Protein AF-A0A5N3CR23-F1 (afdb_monomer)

Nearest PDB structures (foldseek):
  6yp6-assembly1_A  TM=8.959E-01  e=3.686E-17  Escherichia phage vB_EcoP_24B
  7cec-assembly1_C  TM=5.406E-01  e=1.627E-02  Homo sapiens
  7zl1-assembly1_B  TM=5.799E-01  e=2.057E-01  Homo sapiens
  5xau-assembly2_D  TM=5.749E-01  e=1.755E-01  Homo sapiens
  2a6v-assembly2_B  TM=4.353E-01  e=1.308E+00  Saccharomyces cerevisiae

Solvent-accessible surface area (backbone atoms only — not comparable to full-atom values): 11142 Å² total; per-residue (Å²): 130,95,78,66,85,56,63,63,48,81,62,58,75,79,52,57,54,49,36,31,33,27,43,94,88,56,72,78,45,80,49,66,63,73,78,28,51,42,81,35,86,90,32,71,85,35,22,36,71,58,90,73,67,63,88,79,42,48,66,47,79,44,59,92,56,84,74,50,60,41,50,38,30,45,67,23,51,72,53,73,51,75,48,64,50,83,80,79,96,49,67,68,40,75,79,51,74,47,78,38,60,48,95,58,74,52,90,96,52,84,62,56,83,59,70,35,59,36,82,33,46,35,33,32,35,24,45,94,58,28,34,27,40,31,38,52,33,91,74,66,40,80,69,50,65,79,42,70,62,67,63,56,82,46,39,43,33,41,36,33,74,12,79,56,40,56,47,33,30,41,27,49,68,86,44,74,53,71,69,43,72,58,44,16,11,76,64,72,72,131

pLDDT: mean 93.87, std 6.25, range [52.28, 98.81]

Radius of gyration: 16.68 Å; Cα contacts (8 Å, |Δi|>4): 407; chains: 1; bounding box: 39×38×42 Å

Secondary structure (DSSP, 8-state):
------TTSS-GGGGTEEEEEEETTS--EEE-GGGGEEE-TTSGGGEEE-----TTEEEEEEE--TTHHHHHHHH-EEEEEEEE--S---TT-EEEEEEEE-SSPPTT---BSSSB-EEEEEEEEE-SSEEEEEE-SSS-EEEEEEEE--SSEEEEEEEE--TT--EEEEEETTEE---EE-B-BSPPP-

Sequence (190 aa):
TLMSLLASGEDLASQGWRYYHKPAGGDSVNKNIAEAVVSDAGATGGKALQLNKPENHIWFLEHDAAGQGAELLKKGGRVSVRFKLPGSLVPNQFALGIYWQLSSLPEGVTLSGEGNDMLMSFFLQTDTTNLNAMHHRKPNAKLDTFGVFDNGWHTLAFEFAGNNSIQVTPVLDEKRGAAFTLVKSPASGA

Mean predicted aligned error: 3.66 Å

Foldseek 3Di:
DLADADLPDPPRVVRQKWKWKDAPPDDTGTDDQVVQWDAQCQGDVRIDGNRDDDPRMDIDIDGPCAPVLQVCLAAKDKDKDKDFDDDDADAFDWDDWDWAFHPDHPPPDDAAADAGRTLGGWTWTGHPFWIFIWHQAVVIGTQGTPGGDDGHIKMWMWIHPHNNAQWIWIAIRNDTTDIDGDHHHNDDDD

Structure (mmCIF, N/CA/C/O backbone):
data_AF-A0A5N3CR23-F1
#
_entry.id   AF-A0A5N3CR23-F1
#
loop_
_atom_site.group_PDB
_atom_site.id
_atom_site.type_symbol
_atom_site.label_atom_id
_atom_site.label_alt_id
_atom_site.label_comp_id
_atom_site.label_asym_id
_atom_site.label_entity_id
_atom_site.label_seq_id
_atom_site.pdbx_PDB_ins_code
_atom_site.Cartn_x
_atom_site.Cartn_y
_atom_site.Cartn_z
_atom_site.occupancy
_atom_site.B_iso_or_equiv
_atom_site.auth_seq_id
_atom_site.auth_comp_id
_atom_site.auth_asym_id
_atom_site.auth_atom_id
_atom_site.pdbx_PDB_model_num
ATOM 1 N N . THR A 1 1 ? -16.224 -1.326 -6.978 1.00 67.19 1 THR A N 1
ATOM 2 C CA . THR A 1 1 ? -14.833 -0.898 -6.735 1.00 67.19 1 THR A CA 1
ATOM 3 C C . THR A 1 1 ? -14.850 0.544 -6.287 1.00 67.19 1 THR A C 1
ATOM 5 O O . THR A 1 1 ? -15.549 1.312 -6.928 1.00 67.19 1 THR A O 1
ATOM 8 N N . LEU A 1 2 ? -14.186 0.895 -5.177 1.00 79.69 2 LEU A N 1
ATOM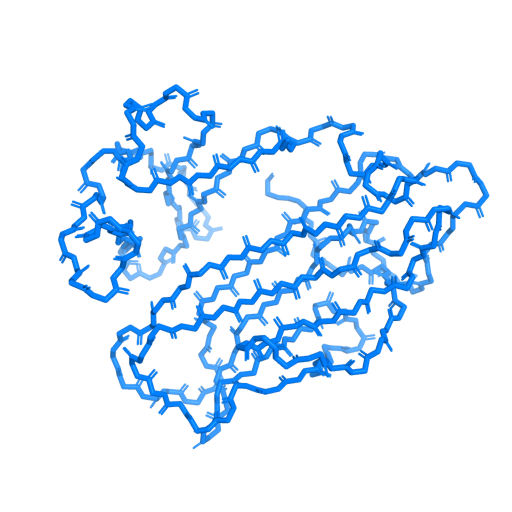 9 C CA . LEU A 1 2 ? -14.131 2.288 -4.692 1.00 79.69 2 LEU A CA 1
ATOM 10 C C . LEU A 1 2 ? -13.244 3.152 -5.596 1.00 79.69 2 LEU A C 1
ATOM 12 O O . LEU A 1 2 ? -13.644 4.224 -6.028 1.00 79.69 2 LEU A O 1
ATOM 16 N N . MET A 1 3 ? -12.070 2.622 -5.926 1.00 87.19 3 MET A N 1
ATOM 17 C CA . MET A 1 3 ? -11.120 3.190 -6.873 1.00 87.19 3 MET A CA 1
ATOM 18 C C . MET A 1 3 ? -10.211 2.082 -7.390 1.00 87.19 3 MET A C 1
ATOM 20 O O . MET A 1 3 ? -9.954 1.097 -6.693 1.00 87.19 3 MET A O 1
ATOM 24 N N . SER A 1 4 ? -9.747 2.232 -8.622 1.00 89.25 4 SER A N 1
ATOM 25 C CA . SER A 1 4 ? -8.793 1.320 -9.242 1.00 89.25 4 SER A CA 1
ATOM 26 C C . SER A 1 4 ? -7.930 2.076 -10.228 1.00 89.25 4 SER A C 1
ATOM 28 O O . SER A 1 4 ? -8.383 3.048 -10.825 1.00 89.25 4 SER A O 1
ATOM 30 N N . LEU A 1 5 ? -6.715 1.582 -10.417 1.00 88.44 5 LEU A N 1
ATOM 31 C CA . LEU A 1 5 ? -5.838 1.998 -11.491 1.00 88.44 5 LEU A CA 1
ATOM 32 C C . LEU A 1 5 ? -5.305 0.750 -12.177 1.00 88.44 5 LEU A C 1
ATOM 34 O O . LEU A 1 5 ? -4.694 -0.102 -11.528 1.00 88.44 5 LEU A O 1
ATOM 38 N N . LEU A 1 6 ? -5.535 0.640 -13.479 1.00 89.31 6 LEU A N 1
ATOM 39 C CA . LEU A 1 6 ? -5.053 -0.465 -14.291 1.00 89.31 6 LEU A CA 1
ATOM 40 C C . LEU A 1 6 ? -4.294 0.094 -15.490 1.00 89.31 6 LEU A C 1
ATOM 42 O O . LEU A 1 6 ? -4.879 0.763 -16.337 1.00 89.31 6 LEU A O 1
ATOM 46 N N . ALA A 1 7 ? -3.000 -0.226 -15.580 1.00 87.88 7 ALA A N 1
ATOM 47 C CA . ALA A 1 7 ? -2.111 0.243 -16.648 1.00 87.88 7 ALA A CA 1
ATOM 48 C C . ALA A 1 7 ? -2.564 -0.177 -18.059 1.00 87.88 7 ALA A C 1
ATOM 50 O O . ALA A 1 7 ? -2.225 0.479 -19.037 1.00 87.88 7 ALA A O 1
ATOM 51 N N . SER A 1 8 ? -3.303 -1.284 -18.161 1.00 85.81 8 SER A N 1
ATOM 52 C CA . SER A 1 8 ? -3.907 -1.793 -19.397 1.00 85.81 8 SER A CA 1
ATOM 53 C C . SER A 1 8 ? -5.342 -1.309 -19.626 1.00 85.81 8 SER A C 1
ATOM 55 O O . SER A 1 8 ? -5.953 -1.697 -20.617 1.00 85.81 8 SER A O 1
ATOM 57 N N . GLY A 1 9 ? -5.893 -0.497 -18.719 1.00 80.94 9 GLY A N 1
ATOM 58 C CA . GLY A 1 9 ? -7.226 0.075 -18.867 1.00 80.94 9 GLY A CA 1
ATOM 59 C C . GLY A 1 9 ? -7.279 1.120 -19.979 1.00 80.94 9 GLY A C 1
ATOM 60 O O . GLY A 1 9 ? -6.294 1.807 -20.255 1.00 80.94 9 GLY A O 1
ATOM 61 N N . GLU A 1 10 ? -8.448 1.249 -20.598 1.00 71.31 10 GLU A N 1
ATOM 62 C CA . GLU A 1 10 ? -8.724 2.327 -21.545 1.00 71.31 10 GLU A CA 1
ATOM 63 C C . GLU A 1 10 ? -8.719 3.673 -20.804 1.00 71.31 10 GLU A C 1
ATOM 65 O O . GLU A 1 10 ? -9.175 3.761 -19.664 1.00 71.31 10 GLU A O 1
ATOM 70 N N . ASP A 1 11 ? -8.134 4.696 -21.432 1.00 81.56 11 ASP A N 1
ATOM 71 C CA . ASP A 1 11 ? -8.032 6.073 -20.930 1.00 81.56 11 ASP A CA 1
ATOM 72 C C . ASP A 1 11 ? -7.645 6.205 -19.438 1.00 81.56 11 ASP A C 1
ATOM 74 O O . ASP A 1 11 ? -8.475 6.456 -18.562 1.00 81.56 11 ASP A O 1
ATOM 78 N N . LEU A 1 12 ? -6.347 6.086 -19.138 1.00 82.50 12 LEU A N 1
ATOM 79 C CA . LEU A 1 12 ? -5.807 6.247 -17.780 1.00 82.50 12 LEU A CA 1
ATOM 80 C C . LEU A 1 12 ? -6.167 7.582 -17.116 1.00 82.50 12 LEU A C 1
ATOM 82 O O . LEU A 1 1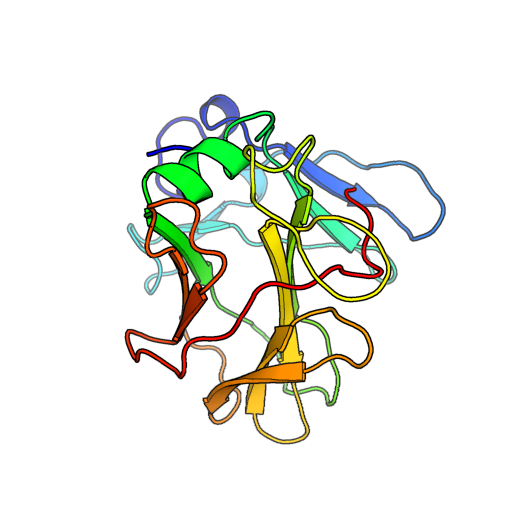2 ? -6.260 7.630 -15.889 1.00 82.50 12 LEU A O 1
ATOM 86 N N . ALA A 1 13 ? -6.375 8.651 -17.891 1.00 80.00 13 ALA A N 1
ATOM 87 C CA . ALA A 1 13 ? -6.746 9.952 -17.341 1.00 80.00 13 ALA A CA 1
ATOM 88 C C . ALA A 1 13 ? -8.161 9.924 -16.737 1.00 80.00 13 ALA A C 1
ATOM 90 O O . ALA A 1 13 ? -8.414 10.584 -15.729 1.00 80.00 13 ALA A O 1
ATOM 91 N N . SER A 1 14 ? -9.058 9.104 -17.293 1.00 84.06 14 SER A N 1
ATOM 92 C CA . SER A 1 14 ? -10.418 8.911 -16.774 1.00 84.06 14 SER A CA 1
ATOM 93 C C . SER A 1 14 ? -10.479 8.126 -15.457 1.00 84.06 14 SER A C 1
ATOM 95 O O . SER A 1 14 ? -11.492 8.171 -14.763 1.00 84.06 14 SER A O 1
ATOM 97 N N . GLN A 1 15 ? -9.393 7.443 -15.066 1.00 87.44 15 GLN A N 1
ATOM 98 C CA . GLN A 1 15 ? -9.354 6.616 -13.852 1.00 87.44 15 GLN A CA 1
ATOM 99 C C . GLN A 1 15 ? -9.196 7.440 -12.559 1.00 87.44 15 GLN A C 1
ATOM 101 O O . GLN A 1 15 ? -9.168 6.863 -11.476 1.00 87.44 15 GLN A O 1
ATOM 106 N N . GLY A 1 16 ? -9.094 8.772 -12.657 1.00 90.00 16 GLY A N 1
ATOM 107 C CA . GLY A 1 16 ? -9.143 9.689 -11.510 1.00 90.00 16 GLY A CA 1
ATOM 108 C C . GLY A 1 16 ? -7.838 9.828 -10.720 1.00 90.00 16 GLY A C 1
ATOM 109 O O . GLY A 1 16 ? -7.830 10.456 -9.662 1.00 90.00 16 GLY A O 1
ATOM 110 N N . TRP A 1 17 ? -6.731 9.263 -11.216 1.00 93.62 17 TRP A N 1
ATOM 111 C CA . TRP A 1 17 ? -5.433 9.311 -10.540 1.00 93.62 17 TRP A CA 1
ATOM 112 C C . TRP A 1 17 ? -4.548 10.445 -11.055 1.00 93.62 17 TRP A C 1
ATOM 114 O O . TRP A 1 17 ? -4.333 10.598 -12.258 1.00 93.62 17 TRP A O 1
ATOM 124 N N . ARG A 1 18 ? -3.950 11.198 -10.131 1.00 93.75 18 ARG A N 1
ATOM 125 C CA . ARG A 1 18 ? -2.917 12.195 -10.410 1.00 93.75 18 ARG A CA 1
ATOM 126 C C . ARG A 1 18 ? -1.541 11.605 -10.127 1.00 93.75 18 ARG A C 1
ATOM 128 O O . ARG A 1 18 ? -1.251 11.226 -8.995 1.00 93.75 18 ARG A O 1
ATOM 135 N N . TYR A 1 19 ? -0.678 11.588 -11.139 1.00 94.62 19 TYR A N 1
ATOM 136 C CA . TYR A 1 19 ? 0.728 11.208 -11.005 1.00 94.62 19 TYR A CA 1
ATOM 137 C C . TYR A 1 19 ? 1.616 12.457 -11.020 1.00 94.62 19 TYR A C 1
ATOM 139 O O . TYR A 1 19 ? 1.511 13.291 -11.919 1.00 94.62 19 TYR A O 1
ATOM 147 N N . TYR A 1 20 ? 2.489 12.612 -10.027 1.00 95.44 20 TYR A N 1
ATOM 148 C CA . TYR A 1 20 ? 3.428 13.733 -9.949 1.00 95.44 20 TYR A CA 1
ATOM 149 C C . TYR A 1 20 ? 4.644 13.389 -9.080 1.00 95.44 20 TYR A C 1
ATOM 151 O O . TYR A 1 20 ? 4.711 12.325 -8.468 1.00 95.44 20 TYR A O 1
ATOM 159 N N . HIS A 1 21 ? 5.634 14.277 -9.019 1.00 96.06 21 HIS A N 1
ATOM 160 C CA . HIS A 1 21 ? 6.724 14.177 -8.046 1.00 96.06 21 HIS A CA 1
ATOM 161 C C . HIS A 1 21 ? 7.108 15.549 -7.494 1.00 96.06 21 HIS A C 1
ATOM 163 O O . HIS A 1 21 ? 6.974 16.550 -8.197 1.00 96.06 21 HIS A O 1
ATOM 169 N N . LYS A 1 22 ? 7.677 15.607 -6.290 1.00 95.12 22 LYS A N 1
ATOM 170 C CA . LYS A 1 22 ? 8.217 16.850 -5.711 1.00 95.12 22 LYS A CA 1
ATOM 171 C C . LYS A 1 22 ? 9.498 16.610 -4.903 1.00 95.12 22 LYS A C 1
ATOM 173 O O . LYS A 1 22 ? 9.662 15.509 -4.368 1.00 95.12 22 LYS A O 1
ATOM 178 N N . PRO A 1 23 ? 10.410 17.594 -4.814 1.00 94.62 23 PRO A N 1
ATOM 179 C CA . PRO A 1 23 ? 11.482 17.589 -3.820 1.00 94.62 23 PRO A CA 1
ATOM 180 C C . PRO A 1 23 ? 10.913 17.854 -2.415 1.00 94.62 23 PRO A C 1
ATOM 182 O O . PRO A 1 23 ? 9.763 18.262 -2.268 1.00 94.62 23 PRO A O 1
ATOM 185 N N . ALA A 1 24 ? 11.720 17.657 -1.368 1.00 87.44 24 ALA A N 1
ATOM 186 C CA . ALA A 1 24 ? 11.275 17.808 0.025 1.00 87.44 24 ALA A CA 1
ATOM 187 C C . ALA A 1 24 ? 10.735 19.213 0.384 1.00 87.44 24 ALA A C 1
ATOM 189 O O . ALA A 1 24 ? 9.937 19.333 1.308 1.00 87.44 24 ALA A O 1
ATOM 190 N N . GLY A 1 25 ? 11.148 20.261 -0.337 1.00 85.69 25 GLY A N 1
ATOM 191 C CA . GLY A 1 25 ? 10.768 21.653 -0.066 1.00 85.69 25 GLY A CA 1
ATOM 192 C C . GLY A 1 25 ? 10.486 22.473 -1.324 1.00 85.69 25 GLY A C 1
ATOM 193 O O . GLY A 1 25 ? 10.888 23.629 -1.387 1.00 85.69 25 GLY A O 1
ATOM 194 N N . GLY A 1 26 ? 9.861 21.879 -2.343 1.00 90.69 26 GLY A N 1
ATOM 195 C CA . GLY A 1 26 ? 9.534 22.582 -3.587 1.00 90.69 26 GLY A CA 1
ATOM 196 C C . GLY A 1 26 ? 8.243 22.094 -4.235 1.00 90.69 26 GLY A C 1
ATOM 197 O O . GLY A 1 26 ? 7.572 21.197 -3.719 1.00 90.69 26 GLY A O 1
ATOM 198 N N . ASP A 1 27 ? 7.912 22.703 -5.370 1.00 95.00 27 ASP A N 1
ATOM 199 C CA . ASP A 1 27 ? 6.625 22.512 -6.033 1.00 95.00 27 ASP A CA 1
ATOM 200 C C . ASP A 1 27 ? 6.463 21.132 -6.685 1.00 95.00 27 ASP A C 1
ATOM 202 O O . ASP A 1 27 ? 7.417 20.474 -7.119 1.00 95.00 27 ASP A O 1
ATOM 206 N N . SER A 1 28 ? 5.203 20.705 -6.777 1.00 95.12 28 SER A N 1
ATOM 207 C CA . SER A 1 28 ? 4.801 19.497 -7.493 1.00 95.12 28 SER A CA 1
ATOM 208 C C . SER A 1 28 ? 5.014 19.636 -8.998 1.00 95.12 28 SER A C 1
ATOM 210 O O . SER A 1 28 ? 4.524 20.567 -9.630 1.00 95.12 28 SER A O 1
ATOM 212 N N . VAL A 1 29 ? 5.670 18.641 -9.594 1.00 96.00 29 VAL A N 1
ATOM 213 C CA . VAL A 1 29 ? 5.798 18.487 -11.046 1.00 96.00 29 VAL A CA 1
ATOM 214 C C . VAL A 1 29 ? 4.853 17.385 -11.504 1.00 96.00 29 VAL A C 1
ATOM 216 O O . VAL A 1 29 ? 5.124 16.199 -11.290 1.00 96.00 29 VAL A O 1
ATOM 219 N N . ASN A 1 30 ? 3.744 17.779 -12.129 1.00 95.12 30 ASN A N 1
ATOM 220 C CA . ASN A 1 30 ? 2.764 16.846 -12.682 1.00 95.12 30 ASN A CA 1
ATOM 221 C C . ASN A 1 30 ? 3.371 16.011 -13.813 1.00 95.12 30 ASN A C 1
ATOM 223 O O . ASN A 1 30 ? 4.196 16.487 -14.596 1.00 95.12 30 ASN A O 1
ATOM 227 N N . LYS A 1 31 ? 2.943 14.754 -13.893 1.00 93.31 31 LYS A N 1
ATOM 228 C CA . LYS A 1 31 ? 3.330 13.806 -14.932 1.00 93.31 31 LYS A CA 1
ATOM 229 C C . LYS A 1 31 ? 2.093 13.320 -15.666 1.00 93.31 31 LYS A C 1
ATOM 231 O O . LYS A 1 31 ? 1.040 13.108 -15.068 1.00 93.31 31 LYS A O 1
ATOM 236 N N . ASN A 1 32 ? 2.245 13.101 -16.964 1.00 90.50 32 ASN A N 1
ATOM 237 C CA . ASN A 1 32 ? 1.245 12.394 -17.736 1.00 90.50 32 ASN A CA 1
ATOM 238 C C . ASN A 1 32 ? 1.323 10.903 -17.385 1.00 90.50 32 ASN A C 1
ATOM 240 O O . ASN A 1 32 ? 2.335 10.248 -17.625 1.00 90.50 32 ASN A O 1
ATOM 244 N N . ILE A 1 33 ? 0.259 10.362 -16.797 1.00 90.38 33 ILE A N 1
ATOM 245 C CA . ILE A 1 33 ? 0.220 8.960 -16.376 1.00 90.38 33 ILE A CA 1
ATOM 246 C C . ILE A 1 33 ? 0.312 7.990 -17.563 1.00 90.38 33 ILE A C 1
ATOM 248 O O . ILE A 1 33 ? 0.879 6.909 -17.420 1.00 90.38 33 ILE A O 1
ATOM 252 N N . ALA A 1 34 ? -0.167 8.388 -18.746 1.00 89.19 34 ALA A N 1
ATOM 253 C CA . ALA A 1 34 ? -0.083 7.565 -19.950 1.00 89.19 34 ALA A CA 1
ATOM 254 C C . ALA A 1 34 ? 1.369 7.370 -20.419 1.00 89.19 34 ALA A C 1
ATOM 256 O O . ALA A 1 34 ? 1.716 6.309 -20.931 1.00 89.19 34 ALA A O 1
ATOM 257 N N . GLU A 1 35 ? 2.241 8.354 -20.185 1.00 90.44 35 GLU A N 1
ATOM 258 C CA . GLU A 1 35 ? 3.672 8.269 -20.511 1.00 90.44 35 GLU A CA 1
ATOM 259 C C . GLU A 1 35 ? 4.449 7.368 -19.543 1.00 90.44 35 GLU A C 1
ATOM 261 O O . GLU A 1 35 ? 5.561 6.947 -19.851 1.00 90.44 35 GLU A O 1
ATOM 266 N N . ALA A 1 36 ? 3.873 7.038 -18.382 1.00 92.75 36 ALA A N 1
ATOM 267 C CA . ALA A 1 36 ? 4.467 6.098 -17.435 1.00 92.75 36 ALA A CA 1
ATOM 268 C C . ALA A 1 36 ? 4.174 4.629 -17.788 1.00 92.75 36 ALA A C 1
ATOM 270 O O . ALA A 1 36 ? 4.682 3.728 -17.119 1.00 92.75 36 ALA A O 1
ATOM 271 N N . VAL A 1 37 ? 3.346 4.359 -18.803 1.00 95.12 37 VAL A N 1
ATOM 272 C CA . VAL A 1 37 ? 2.982 2.992 -19.187 1.00 95.12 37 VAL A CA 1
ATOM 273 C C . VAL A 1 37 ? 4.127 2.319 -19.933 1.00 95.12 37 VAL A C 1
ATOM 275 O O . VAL A 1 37 ? 4.584 2.791 -20.971 1.00 95.12 37 VAL A O 1
ATOM 278 N N . VAL A 1 38 ? 4.528 1.148 -19.451 1.00 96.19 38 VAL A N 1
ATOM 279 C CA . VAL A 1 38 ? 5.535 0.288 -20.078 1.00 96.19 38 VAL A CA 1
ATOM 2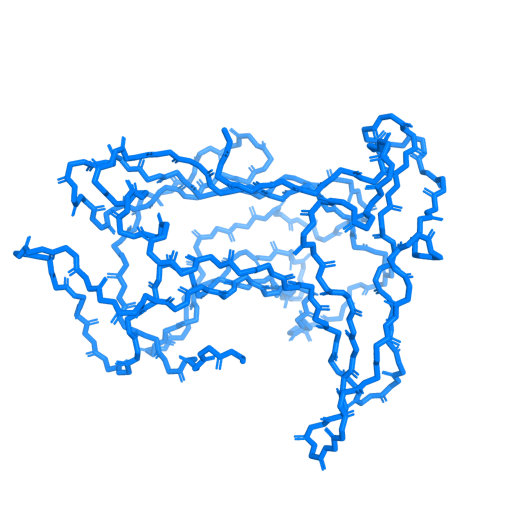80 C C . VAL A 1 38 ? 4.971 -1.100 -20.353 1.00 96.19 38 VAL A C 1
ATOM 282 O O . VAL A 1 38 ? 3.995 -1.532 -19.736 1.00 96.19 38 VAL A O 1
ATOM 285 N N . SER A 1 39 ? 5.590 -1.818 -21.289 1.00 96.94 39 SER A N 1
ATOM 286 C CA . SER A 1 39 ? 5.317 -3.241 -21.494 1.00 96.94 39 SER A CA 1
ATOM 287 C C . SER A 1 39 ? 6.112 -4.079 -20.491 1.00 96.94 39 SER A C 1
ATOM 289 O O . SER A 1 39 ? 7.324 -3.922 -20.382 1.00 96.94 39 SER A O 1
ATOM 291 N N . ASP A 1 40 ? 5.449 -5.005 -19.805 1.00 97.12 40 ASP A N 1
ATOM 292 C CA . ASP A 1 40 ? 6.082 -6.027 -18.964 1.00 97.12 40 ASP A CA 1
ATOM 293 C C . ASP A 1 40 ? 5.244 -7.303 -19.080 1.00 97.12 40 ASP A C 1
ATOM 295 O O . ASP A 1 40 ? 4.069 -7.315 -18.719 1.00 97.12 40 ASP A O 1
ATOM 299 N N . ALA A 1 41 ? 5.826 -8.374 -19.622 1.00 95.38 41 ALA A N 1
ATOM 300 C CA . ALA A 1 41 ? 5.100 -9.613 -19.907 1.00 95.38 41 ALA A CA 1
ATOM 301 C C . ALA A 1 41 ? 4.562 -10.312 -18.643 1.00 95.38 41 ALA A C 1
ATOM 303 O O . ALA A 1 41 ? 3.607 -11.078 -18.731 1.00 95.38 41 ALA A O 1
ATOM 304 N N . GLY A 1 42 ? 5.149 -10.041 -17.472 1.00 93.88 42 GLY A N 1
ATOM 305 C CA . GLY A 1 42 ? 4.658 -10.539 -16.187 1.00 93.88 42 GLY A CA 1
ATOM 306 C C . GLY A 1 42 ? 3.533 -9.685 -15.595 1.00 93.88 42 GLY A C 1
ATOM 307 O O . GLY A 1 42 ? 2.941 -10.063 -14.580 1.00 93.88 42 GLY A O 1
ATOM 308 N N . ALA A 1 43 ? 3.225 -8.530 -16.187 1.00 95.12 43 ALA A N 1
ATOM 309 C CA . ALA A 1 43 ? 2.145 -7.659 -15.750 1.00 95.12 43 ALA A CA 1
ATOM 310 C C . ALA A 1 43 ? 0.772 -8.122 -16.266 1.00 95.12 43 ALA A C 1
ATOM 312 O O . ALA A 1 43 ? 0.653 -8.740 -17.325 1.00 95.12 43 ALA A O 1
ATOM 313 N N . THR A 1 44 ? -0.295 -7.784 -15.541 1.00 89.06 44 THR A N 1
ATOM 314 C CA . THR A 1 44 ? -1.671 -8.043 -15.987 1.00 89.06 44 THR A CA 1
ATOM 315 C C . THR A 1 44 ? -1.946 -7.297 -17.293 1.00 89.06 44 THR A C 1
ATOM 317 O O . THR A 1 44 ? -1.820 -6.076 -17.362 1.00 89.06 44 THR A O 1
ATOM 320 N N . GLY A 1 45 ? -2.312 -8.025 -18.350 1.00 91.88 45 GLY A N 1
ATOM 321 C CA . GLY A 1 45 ? -2.488 -7.442 -19.686 1.00 91.88 45 GLY A CA 1
ATOM 322 C C . GLY A 1 45 ? -1.180 -6.972 -20.338 1.00 91.88 45 GLY A C 1
ATOM 323 O O . GLY A 1 45 ? -1.220 -6.186 -21.278 1.00 91.88 45 GLY A O 1
ATOM 324 N N . GLY A 1 46 ? -0.020 -7.413 -19.835 1.00 95.69 46 GLY A N 1
ATOM 325 C CA . GLY A 1 46 ? 1.290 -7.093 -20.402 1.00 95.69 46 GLY A CA 1
ATOM 326 C C . GLY A 1 46 ? 1.744 -5.642 -20.203 1.00 95.69 46 GLY A C 1
ATOM 327 O O . GLY A 1 46 ? 2.683 -5.211 -20.877 1.00 95.69 46 GLY A O 1
ATOM 328 N N . LYS A 1 47 ? 1.076 -4.869 -19.331 1.00 95.94 47 LYS A N 1
ATOM 329 C CA . LYS A 1 47 ? 1.337 -3.438 -19.101 1.00 95.94 47 LYS A CA 1
ATOM 330 C C . LYS A 1 47 ? 1.503 -3.104 -17.623 1.00 95.94 47 LYS A C 1
ATOM 332 O O . LYS A 1 47 ? 0.785 -3.634 -16.779 1.00 95.94 47 LYS A O 1
ATOM 337 N N . ALA A 1 48 ? 2.406 -2.175 -17.325 1.00 96.50 48 ALA A N 1
ATOM 338 C CA . ALA A 1 48 ? 2.667 -1.662 -15.983 1.00 96.50 48 ALA A CA 1
ATOM 339 C C . ALA A 1 48 ? 2.869 -0.142 -16.000 1.00 96.50 48 ALA A C 1
ATOM 341 O O . ALA A 1 48 ? 3.238 0.416 -17.029 1.00 96.50 48 ALA A O 1
ATOM 342 N N . LEU A 1 49 ? 2.665 0.518 -14.857 1.00 95.62 49 LEU A N 1
ATOM 343 C CA . LEU A 1 49 ? 3.083 1.906 -14.654 1.00 95.62 49 LEU A CA 1
ATOM 344 C C . LEU A 1 49 ? 4.475 1.920 -14.022 1.00 95.62 49 LEU A C 1
ATOM 346 O O . LEU A 1 49 ? 4.660 1.413 -12.914 1.00 95.62 49 LEU A O 1
ATOM 350 N N . GLN A 1 50 ? 5.447 2.504 -14.715 1.00 95.50 50 GLN A N 1
ATOM 351 C CA . GLN A 1 50 ? 6.791 2.705 -14.198 1.00 95.50 50 GLN A CA 1
ATOM 352 C C . GLN A 1 50 ? 6.902 4.095 -13.564 1.00 95.50 50 GLN A C 1
ATOM 354 O O . GLN A 1 50 ? 7.034 5.110 -14.247 1.00 95.50 50 GLN A O 1
ATOM 359 N N . LEU A 1 51 ? 6.852 4.135 -12.233 1.00 94.19 51 LEU A N 1
ATOM 360 C CA . LEU A 1 51 ? 6.907 5.379 -11.470 1.00 94.19 51 LEU A CA 1
ATOM 361 C C . LEU A 1 51 ? 8.364 5.776 -11.218 1.00 94.19 51 LEU A C 1
ATOM 363 O O . LEU A 1 51 ? 9.051 5.192 -10.383 1.00 94.19 51 LEU A O 1
ATOM 367 N N . ASN A 1 52 ? 8.826 6.791 -11.945 1.00 90.06 52 ASN A N 1
ATOM 368 C CA . ASN A 1 52 ? 10.187 7.311 -11.850 1.00 90.06 52 ASN A CA 1
ATOM 369 C C . ASN A 1 52 ? 10.208 8.710 -11.226 1.00 90.06 52 ASN A C 1
ATOM 371 O O . ASN A 1 52 ? 9.212 9.440 -11.216 1.00 90.06 52 ASN A O 1
ATOM 375 N N . LYS A 1 53 ? 11.369 9.102 -10.706 1.00 92.62 53 LYS A N 1
ATOM 376 C CA . LYS A 1 53 ? 11.602 10.427 -10.126 1.00 92.62 53 LYS A CA 1
ATOM 377 C C . LYS A 1 53 ? 13.083 10.805 -10.222 1.00 92.62 53 LYS A C 1
ATOM 379 O O . LYS A 1 53 ? 13.918 9.900 -10.209 1.00 92.62 53 LYS A O 1
ATOM 384 N N . PRO A 1 54 ? 13.417 12.105 -10.253 1.00 94.06 54 PRO A N 1
ATOM 385 C CA . PRO A 1 54 ? 14.783 12.559 -10.025 1.00 94.06 54 PRO A CA 1
ATOM 386 C C . PRO A 1 54 ? 15.329 12.110 -8.661 1.00 94.06 54 PRO A C 1
ATOM 388 O O . PRO A 1 54 ? 14.576 11.785 -7.730 1.00 94.06 54 PRO A O 1
ATOM 391 N N . GLU A 1 55 ? 16.653 12.131 -8.529 1.00 88.00 55 GLU A N 1
ATOM 392 C CA . GLU A 1 55 ? 17.310 12.004 -7.230 1.00 88.00 55 GLU A CA 1
ATOM 393 C C . GLU A 1 55 ? 16.789 13.096 -6.273 1.00 88.00 55 GLU A C 1
ATOM 395 O O . GLU A 1 55 ? 16.454 14.200 -6.699 1.00 88.00 55 GLU A O 1
ATOM 400 N N . ASN A 1 56 ? 16.641 12.776 -4.984 1.00 90.19 56 ASN A N 1
ATOM 401 C CA . ASN A 1 56 ? 16.094 13.667 -3.941 1.00 90.19 56 ASN A CA 1
ATOM 402 C C . ASN A 1 56 ? 14.614 14.085 -4.077 1.00 90.19 56 ASN A C 1
ATOM 404 O O . ASN A 1 56 ? 14.112 14.844 -3.248 1.00 90.19 56 ASN A O 1
ATOM 408 N N . HIS A 1 57 ? 13.885 13.576 -5.071 1.00 94.56 57 HIS A N 1
ATOM 409 C CA . HIS A 1 57 ? 12.431 13.740 -5.150 1.00 94.56 57 HIS A CA 1
ATOM 410 C C . HIS A 1 57 ? 11.693 12.579 -4.470 1.00 94.56 57 HIS A C 1
ATOM 412 O O . HIS A 1 57 ? 12.284 11.534 -4.180 1.00 94.56 57 HIS A O 1
ATOM 418 N N . ILE A 1 58 ? 10.382 12.737 -4.291 1.00 93.31 58 ILE A N 1
ATOM 419 C CA . ILE A 1 58 ? 9.407 11.683 -3.982 1.00 93.31 58 ILE A CA 1
ATOM 420 C C . ILE A 1 58 ? 8.335 11.722 -5.077 1.00 93.31 58 ILE A C 1
ATOM 422 O O . ILE A 1 58 ? 7.891 12.805 -5.462 1.00 93.31 58 ILE A O 1
ATOM 426 N N . TRP A 1 59 ? 7.957 10.563 -5.617 1.00 95.06 59 TRP A N 1
ATOM 427 C CA . TRP A 1 59 ? 6.823 10.451 -6.536 1.00 95.06 59 TRP A CA 1
ATOM 428 C C . TRP A 1 59 ? 5.535 10.188 -5.752 1.00 95.06 59 TRP A C 1
ATOM 430 O O . TRP A 1 59 ? 5.569 9.599 -4.675 1.00 95.06 59 TRP A O 1
ATOM 440 N N . PHE A 1 60 ? 4.407 10.608 -6.311 1.00 94.56 60 PHE A N 1
ATOM 441 C CA . PHE A 1 60 ? 3.080 10.484 -5.726 1.00 94.56 60 PHE A CA 1
ATOM 442 C C . PHE A 1 60 ? 2.094 10.030 -6.790 1.00 94.56 60 PHE A C 1
ATOM 444 O O . PHE A 1 60 ? 2.137 10.492 -7.931 1.00 94.56 60 PHE A O 1
ATOM 451 N N . LEU A 1 61 ? 1.200 9.136 -6.391 1.00 94.62 61 LEU A N 1
ATOM 452 C CA . LEU A 1 61 ? 0.075 8.683 -7.186 1.00 94.62 61 LEU A CA 1
ATOM 453 C C . LEU A 1 61 ? -1.161 8.787 -6.299 1.00 94.62 61 LEU A C 1
ATOM 455 O O . LEU A 1 61 ? -1.293 8.045 -5.329 1.00 94.62 61 LEU A O 1
ATOM 459 N N . GLU A 1 62 ? -2.011 9.762 -6.591 1.00 93.12 62 GLU A N 1
ATOM 460 C CA . GLU A 1 62 ? -3.097 10.179 -5.706 1.00 93.12 62 GLU A CA 1
ATOM 461 C C . GLU A 1 62 ? -4.449 10.054 -6.381 1.00 93.12 62 GLU A C 1
ATOM 463 O O . GLU A 1 62 ? -4.576 10.312 -7.573 1.00 93.12 62 GLU A O 1
ATOM 468 N N . HIS A 1 63 ? -5.460 9.722 -5.592 1.00 92.38 63 HIS A N 1
ATOM 469 C CA . HIS A 1 63 ? -6.856 9.731 -5.993 1.00 92.38 63 HIS A CA 1
ATOM 470 C C . HIS A 1 63 ? -7.660 10.375 -4.868 1.00 92.38 63 HIS A C 1
ATOM 472 O O . HIS A 1 63 ? -7.379 10.129 -3.692 1.00 92.38 63 HIS A O 1
ATOM 478 N N . ASP A 1 64 ? -8.669 11.174 -5.211 1.00 88.81 64 ASP A N 1
ATOM 479 C CA . ASP A 1 64 ? -9.580 11.703 -4.201 1.00 88.81 64 ASP A CA 1
ATOM 480 C C . ASP A 1 64 ? -10.413 10.558 -3.611 1.00 88.81 64 ASP A C 1
ATOM 482 O O . ASP A 1 64 ? -11.160 9.867 -4.307 1.00 88.81 64 ASP A O 1
ATOM 486 N N . ALA A 1 65 ? -10.218 10.320 -2.322 1.00 85.75 65 ALA A N 1
ATOM 487 C CA . ALA A 1 65 ? -10.818 9.228 -1.574 1.00 85.75 65 ALA A CA 1
ATOM 488 C C . ALA A 1 65 ? -11.690 9.738 -0.417 1.00 85.75 65 ALA A C 1
ATOM 490 O O . ALA A 1 65 ? -12.000 8.977 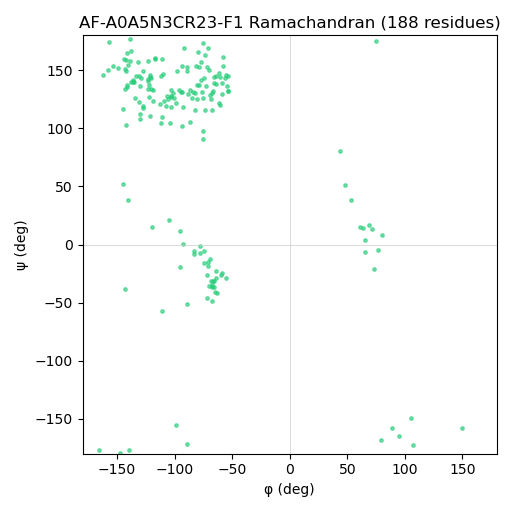0.511 1.00 85.75 65 ALA A O 1
ATOM 491 N N . ALA A 1 66 ? -12.045 11.029 -0.423 1.00 82.44 66 ALA A N 1
ATOM 492 C CA . ALA A 1 66 ? -12.794 11.655 0.657 1.00 82.44 66 ALA A CA 1
ATOM 493 C C . ALA A 1 66 ? -14.091 10.882 0.964 1.00 82.44 66 ALA A C 1
ATOM 495 O O . ALA A 1 66 ? -14.839 10.478 0.075 1.00 82.44 66 ALA A O 1
ATOM 496 N N . GLY A 1 67 ? -14.336 10.615 2.250 1.00 81.56 67 GLY A N 1
ATOM 497 C CA . GLY A 1 67 ? -15.515 9.886 2.736 1.00 81.56 67 GLY A CA 1
ATOM 498 C C . GLY A 1 67 ? -15.538 8.372 2.466 1.00 81.56 67 GLY A C 1
ATOM 499 O O . GLY A 1 67 ? -16.205 7.640 3.197 1.00 81.56 67 GLY A O 1
ATOM 500 N N . GLN A 1 68 ? -14.777 7.858 1.495 1.00 88.62 68 GLN A N 1
ATOM 501 C CA . GLN A 1 68 ? -14.811 6.433 1.131 1.00 88.62 68 GLN A CA 1
ATOM 502 C C . GLN A 1 68 ? -14.165 5.526 2.192 1.00 88.62 68 GLN A C 1
ATOM 504 O O . GLN A 1 68 ? -14.545 4.363 2.338 1.00 88.62 68 GLN A O 1
ATOM 509 N N . GLY A 1 69 ? -13.223 6.055 2.977 1.00 90.75 69 GLY A N 1
ATOM 510 C CA . GLY A 1 69 ? -12.509 5.281 3.994 1.00 90.75 69 GLY A CA 1
ATOM 511 C C . GLY A 1 69 ? -13.400 4.830 5.156 1.00 90.75 69 GLY A C 1
ATOM 512 O O . GLY A 1 69 ? -13.283 3.702 5.634 1.00 90.75 69 GLY A O 1
ATOM 513 N N . ALA A 1 70 ? -14.356 5.671 5.564 1.00 91.31 70 ALA A N 1
ATOM 514 C CA . ALA A 1 70 ? -15.343 5.308 6.581 1.00 91.31 70 ALA A CA 1
ATOM 515 C C . ALA A 1 70 ? -16.275 4.187 6.090 1.00 91.31 70 ALA A C 1
ATOM 517 O O . ALA A 1 70 ? -16.636 3.297 6.858 1.00 91.31 70 ALA A O 1
ATOM 518 N N . GLU A 1 71 ? -16.634 4.192 4.803 1.00 92.62 71 GLU A N 1
ATOM 519 C CA . GLU A 1 71 ? -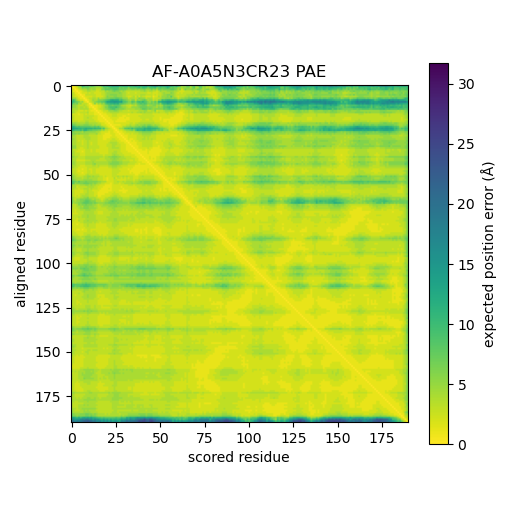17.440 3.125 4.205 1.00 92.62 71 GLU A CA 1
ATOM 520 C C . GLU A 1 71 ? -16.683 1.795 4.138 1.00 92.62 71 GLU A C 1
ATOM 522 O O . GLU A 1 71 ? -17.293 0.750 4.365 1.00 92.62 71 GLU A O 1
ATOM 527 N N . LEU A 1 72 ? -15.364 1.819 3.910 1.00 95.00 72 LEU A N 1
ATOM 528 C CA . LEU A 1 72 ? -14.535 0.613 3.969 1.00 95.00 72 LEU A CA 1
ATOM 529 C C . LEU A 1 72 ? -14.523 -0.003 5.377 1.00 95.00 72 LEU A C 1
ATOM 531 O O . LEU A 1 72 ? -14.657 -1.217 5.505 1.00 95.00 72 LEU A O 1
ATOM 535 N N . LEU A 1 73 ? -14.433 0.811 6.434 1.00 95.62 73 LEU A N 1
ATOM 536 C CA . LEU A 1 73 ? -14.533 0.319 7.817 1.00 95.62 73 LEU A CA 1
ATOM 537 C C . LEU A 1 73 ? -15.918 -0.265 8.125 1.00 95.62 73 LEU A C 1
ATOM 539 O O . LEU A 1 73 ? -16.019 -1.306 8.771 1.00 95.62 73 LEU A O 1
ATOM 543 N N . LYS A 1 74 ? -16.993 0.369 7.643 1.00 94.94 74 LYS A N 1
ATOM 544 C CA . LYS A 1 74 ? -18.368 -0.109 7.862 1.00 94.94 74 LYS A CA 1
ATOM 545 C C . LYS A 1 74 ? -18.655 -1.421 7.139 1.00 94.94 74 LYS A C 1
ATOM 547 O O . LYS A 1 74 ? -19.215 -2.334 7.734 1.00 94.94 74 LYS A O 1
ATOM 552 N N . LYS A 1 75 ? -18.307 -1.512 5.855 1.00 95.81 75 LYS A N 1
ATOM 553 C CA . LYS A 1 75 ? -18.710 -2.627 4.977 1.00 95.81 75 LYS A CA 1
ATOM 554 C C . LYS A 1 75 ? -17.663 -3.728 4.871 1.00 95.81 75 LYS A C 1
ATOM 556 O O . LYS A 1 75 ? -17.996 -4.843 4.487 1.00 95.81 75 LYS A O 1
ATOM 561 N N . GLY A 1 76 ? -16.418 -3.423 5.218 1.00 96.94 76 GLY A N 1
ATOM 562 C CA . GLY A 1 76 ? -15.286 -4.290 4.940 1.00 96.94 76 GLY A CA 1
ATOM 563 C C . GLY A 1 76 ? -14.903 -4.241 3.466 1.00 96.94 76 GLY A C 1
ATOM 564 O O . GL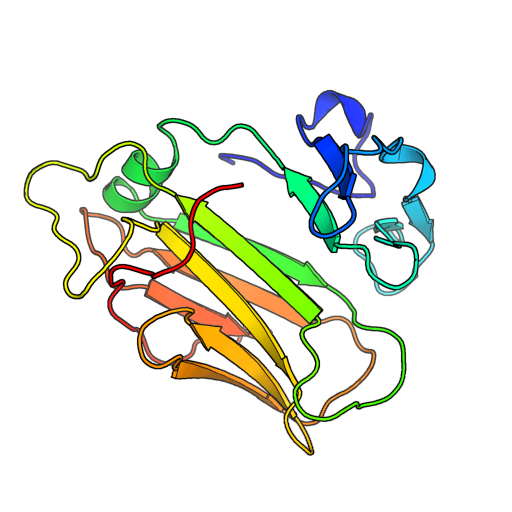Y A 1 76 ? -15.545 -3.583 2.643 1.00 96.94 76 GLY A O 1
ATOM 565 N N . GLY A 1 77 ? -13.816 -4.921 3.128 1.00 96.81 77 GLY A N 1
ATOM 566 C CA . GLY A 1 77 ? -13.295 -4.941 1.769 1.00 96.81 77 GLY A CA 1
ATOM 567 C C . GLY A 1 77 ? -11.788 -5.099 1.733 1.00 96.81 77 GLY A C 1
ATOM 568 O O . GLY A 1 77 ? -11.176 -5.603 2.673 1.00 96.81 77 GLY A O 1
ATOM 569 N N . ARG A 1 78 ? -11.184 -4.680 0.623 1.00 96.44 78 ARG A N 1
ATOM 570 C CA . ARG A 1 78 ? -9.764 -4.890 0.354 1.00 96.44 78 ARG A CA 1
ATOM 571 C C . ARG A 1 78 ? -9.170 -3.688 -0.364 1.00 96.44 78 ARG A C 1
ATOM 573 O O . ARG A 1 78 ? -9.736 -3.216 -1.347 1.00 96.44 78 ARG A O 1
ATOM 580 N N . VAL A 1 79 ? -8.009 -3.242 0.103 1.00 96.44 79 VAL A N 1
ATOM 581 C CA . VAL A 1 79 ? -7.115 -2.347 -0.644 1.00 96.44 79 VAL A CA 1
ATOM 582 C C . VAL A 1 79 ? -5.939 -3.190 -1.108 1.00 96.44 79 VAL A C 1
ATOM 584 O O . VAL A 1 79 ? -5.346 -3.893 -0.293 1.00 96.44 79 VAL A O 1
ATOM 587 N N . SER A 1 80 ? -5.614 -3.165 -2.399 1.00 96.75 80 SER A N 1
ATOM 588 C CA . SER A 1 80 ? -4.554 -4.008 -2.954 1.00 96.75 80 SER A CA 1
ATOM 589 C C . SER A 1 80 ? -3.740 -3.310 -4.027 1.00 96.75 80 SER A C 1
ATOM 591 O O . SER A 1 80 ? -4.274 -2.524 -4.805 1.00 96.75 80 SER A O 1
ATOM 593 N N . VAL A 1 81 ? -2.470 -3.687 -4.115 1.00 97.31 81 VAL A N 1
ATOM 594 C CA . VAL A 1 81 ? -1.540 -3.284 -5.164 1.00 97.31 81 VAL A CA 1
ATOM 595 C C . VAL A 1 81 ? -0.763 -4.508 -5.645 1.00 97.31 81 VAL A C 1
ATOM 597 O O . VAL A 1 81 ? -0.356 -5.357 -4.852 1.00 97.31 81 VAL A O 1
ATOM 600 N N . ARG A 1 82 ? -0.551 -4.596 -6.957 1.00 97.94 82 ARG A N 1
ATOM 601 C CA . ARG A 1 82 ? 0.383 -5.539 -7.573 1.00 97.94 82 ARG A CA 1
ATOM 602 C C . ARG A 1 82 ? 1.566 -4.742 -8.096 1.00 97.94 82 ARG A C 1
ATOM 604 O O . ARG A 1 82 ? 1.369 -3.796 -8.854 1.00 97.94 82 ARG A O 1
ATOM 611 N N . PHE A 1 83 ? 2.770 -5.084 -7.663 1.00 97.88 83 PHE A N 1
ATOM 612 C CA . PHE A 1 83 ? 3.956 -4.263 -7.882 1.00 97.88 83 PHE A CA 1
ATOM 613 C C . PHE A 1 83 ? 5.182 -5.119 -8.189 1.00 97.88 83 PHE A C 1
ATOM 615 O O . PHE A 1 83 ? 5.192 -6.324 -7.959 1.00 97.88 83 PHE A O 1
ATOM 622 N N . LYS A 1 84 ? 6.218 -4.466 -8.706 1.00 97.50 84 LYS A N 1
ATOM 623 C CA . LYS A 1 84 ? 7.539 -5.035 -8.961 1.00 97.50 84 LYS A CA 1
ATOM 624 C C . LYS A 1 84 ? 8.583 -3.984 -8.612 1.00 97.50 84 LYS A C 1
ATOM 626 O O . LYS A 1 84 ? 8.401 -2.815 -8.953 1.00 97.50 84 LYS A O 1
ATOM 631 N N . LEU A 1 85 ? 9.659 -4.391 -7.940 1.00 96.62 85 LEU A N 1
ATOM 632 C CA . LEU A 1 85 ? 10.756 -3.504 -7.548 1.00 96.62 85 LEU A CA 1
ATOM 633 C C . LEU A 1 85 ? 12.020 -3.863 -8.339 1.00 96.62 85 LEU A C 1
ATOM 635 O O . LEU A 1 85 ? 12.638 -4.886 -8.055 1.00 96.62 85 LEU A O 1
ATOM 639 N N . PRO A 1 86 ? 12.417 -3.077 -9.354 1.00 94.25 86 PRO A N 1
ATOM 640 C CA . PRO A 1 86 ? 13.678 -3.296 -10.055 1.00 94.25 86 PRO A CA 1
ATOM 641 C C . PRO A 1 86 ? 14.876 -2.791 -9.234 1.00 94.25 86 PRO A C 1
ATOM 643 O O . PRO A 1 86 ? 14.741 -1.875 -8.425 1.00 94.25 86 PRO A O 1
ATOM 646 N N . GLY A 1 87 ? 16.064 -3.333 -9.508 1.00 94.06 87 GLY A N 1
ATOM 647 C CA . GLY A 1 87 ? 17.328 -2.888 -8.913 1.00 94.06 87 GLY A CA 1
ATOM 648 C C . GLY A 1 87 ? 17.896 -3.851 -7.872 1.00 94.06 87 GLY A C 1
ATOM 649 O O . GLY A 1 87 ? 17.416 -4.969 -7.708 1.00 94.06 87 GLY A O 1
ATOM 650 N N . SER A 1 88 ? 18.952 -3.413 -7.193 1.00 96.31 88 SER A N 1
ATOM 651 C CA . SER A 1 88 ? 19.665 -4.214 -6.193 1.00 96.31 88 SER A CA 1
ATOM 652 C C . SER A 1 88 ? 19.133 -3.962 -4.784 1.00 96.31 88 SER A C 1
ATOM 654 O O . SER A 1 88 ? 18.673 -2.864 -4.476 1.00 96.31 88 SER A O 1
ATOM 656 N N . LEU A 1 89 ? 19.276 -4.955 -3.905 1.00 97.81 89 LEU A N 1
ATOM 657 C CA . LEU A 1 89 ? 18.987 -4.807 -2.482 1.00 97.81 89 LEU A CA 1
ATOM 658 C C . LEU A 1 89 ? 19.888 -3.734 -1.848 1.00 97.81 89 LEU A C 1
ATOM 660 O O . LEU A 1 89 ? 21.111 -3.875 -1.820 1.00 97.81 89 LEU A O 1
ATOM 664 N N . VAL A 1 90 ? 19.272 -2.695 -1.284 1.00 97.56 90 VAL A N 1
ATOM 665 C CA . VAL A 1 90 ? 19.935 -1.691 -0.442 1.00 97.56 90 VAL A CA 1
ATOM 666 C C . VAL A 1 90 ? 19.300 -1.740 0.948 1.00 97.56 90 VAL A C 1
ATOM 668 O O . VAL A 1 90 ? 18.083 -1.580 1.036 1.00 97.56 90 VAL A O 1
ATOM 671 N N . PRO A 1 91 ? 20.057 -1.952 2.039 1.00 98.00 91 PRO A N 1
ATOM 672 C CA . PRO A 1 91 ? 19.479 -2.022 3.380 1.00 98.00 91 PRO A CA 1
ATOM 673 C C . PRO A 1 91 ? 18.732 -0.745 3.784 1.00 98.00 91 PRO A C 1
ATOM 675 O O . PRO A 1 91 ? 19.221 0.364 3.572 1.00 98.00 91 PRO A O 1
ATOM 678 N N . ASN A 1 92 ? 17.576 -0.910 4.433 1.00 96.75 92 ASN A N 1
ATOM 679 C CA . ASN A 1 92 ? 16.705 0.156 4.945 1.00 96.75 92 ASN A CA 1
ATOM 680 C C . ASN A 1 92 ? 16.093 1.074 3.874 1.00 96.75 92 ASN A C 1
ATOM 682 O O . ASN A 1 92 ? 15.550 2.131 4.214 1.00 96.75 92 ASN A O 1
ATOM 686 N N . GLN A 1 93 ? 16.139 0.685 2.599 1.00 95.81 93 GLN A N 1
ATOM 687 C CA . GLN A 1 93 ? 15.579 1.471 1.509 1.00 95.81 93 GLN A CA 1
ATOM 688 C C . GLN A 1 93 ? 14.050 1.361 1.482 1.00 95.81 93 GLN A C 1
ATOM 690 O O . GLN A 1 93 ? 13.476 0.273 1.531 1.00 95.81 93 GLN A O 1
ATOM 695 N N . PHE A 1 94 ? 13.386 2.511 1.384 1.00 93.75 94 PHE A N 1
ATOM 696 C CA . PHE A 1 94 ? 11.943 2.588 1.174 1.00 93.75 94 PHE A CA 1
ATOM 697 C C . PHE A 1 94 ? 11.606 2.378 -0.302 1.00 93.75 94 PHE A C 1
ATOM 699 O O . PHE A 1 94 ? 12.253 2.965 -1.170 1.00 93.75 94 PHE A O 1
ATOM 706 N N . ALA A 1 95 ? 10.566 1.592 -0.573 1.00 92.44 95 ALA A N 1
ATOM 707 C CA . ALA A 1 95 ? 10.130 1.291 -1.936 1.00 92.44 95 ALA A CA 1
ATOM 708 C C . ALA A 1 95 ? 8.772 1.924 -2.289 1.00 92.44 95 ALA A C 1
ATOM 710 O O . ALA A 1 95 ? 8.673 2.703 -3.233 1.00 92.44 95 ALA A O 1
ATOM 711 N N . LEU A 1 96 ? 7.731 1.609 -1.515 1.00 94.38 96 LEU A N 1
ATOM 712 C CA . LEU A 1 96 ? 6.349 2.055 -1.723 1.00 94.38 96 LEU A CA 1
ATOM 713 C C . LEU A 1 96 ? 5.733 2.438 -0.377 1.00 94.38 96 LEU A C 1
ATOM 715 O O . LEU A 1 96 ? 5.924 1.721 0.599 1.00 94.38 96 LEU A O 1
ATOM 719 N N . GLY A 1 97 ? 4.958 3.520 -0.331 1.00 95.62 97 GLY A N 1
ATOM 720 C CA . GLY A 1 97 ? 4.092 3.860 0.797 1.00 95.62 97 GLY A CA 1
ATOM 721 C C . GLY A 1 97 ? 2.643 4.003 0.340 1.00 95.62 97 GLY A C 1
ATOM 722 O O . GLY A 1 97 ? 2.394 4.540 -0.735 1.00 95.62 97 GLY A O 1
ATOM 723 N N . ILE A 1 98 ? 1.697 3.528 1.148 1.00 95.75 98 ILE A N 1
ATOM 724 C CA . ILE A 1 98 ? 0.258 3.684 0.929 1.00 95.75 98 ILE A CA 1
ATOM 725 C C . ILE A 1 98 ? -0.313 4.410 2.143 1.00 95.75 98 ILE A C 1
ATOM 727 O O . ILE A 1 98 ? -0.370 3.859 3.247 1.00 95.75 98 ILE A O 1
ATOM 731 N N . TYR A 1 99 ? -0.727 5.654 1.915 1.00 95.31 99 TYR A N 1
ATOM 732 C CA . TYR A 1 99 ? -1.222 6.552 2.946 1.00 95.31 99 TYR A CA 1
ATOM 733 C C . TYR A 1 99 ? -2.637 7.001 2.611 1.00 95.31 99 TYR A C 1
ATOM 735 O O . TYR A 1 99 ? -2.895 7.498 1.519 1.00 95.31 99 TYR A O 1
ATOM 743 N N . TRP A 1 100 ? -3.549 6.822 3.562 1.00 94.75 100 TRP A N 1
ATOM 744 C CA . TRP A 1 100 ? -4.931 7.266 3.445 1.00 94.75 100 TRP A CA 1
ATOM 745 C C . TRP A 1 100 ? -5.410 7.771 4.799 1.00 94.75 100 TRP A C 1
ATOM 747 O O . TRP A 1 100 ? -5.705 6.988 5.706 1.00 94.75 100 TRP A O 1
ATOM 757 N N . GLN A 1 101 ? -5.456 9.094 4.934 1.00 93.44 101 GLN A N 1
ATOM 758 C CA . GLN A 1 101 ? -5.987 9.755 6.117 1.00 93.44 101 GLN A CA 1
ATOM 759 C C . GLN A 1 101 ? -7.517 9.764 6.081 1.00 93.44 101 GLN A C 1
ATOM 761 O O . GLN A 1 101 ? -8.127 10.027 5.044 1.00 93.44 101 GLN A O 1
ATOM 766 N N . LEU A 1 102 ? -8.140 9.486 7.222 1.00 91.50 102 LEU A N 1
ATOM 767 C CA . LEU A 1 102 ? -9.579 9.624 7.390 1.00 91.50 102 LEU A CA 1
ATOM 768 C C . LEU A 1 102 ? -9.909 11.075 7.733 1.00 91.50 102 LEU A C 1
ATOM 770 O O . LEU A 1 102 ? -9.331 11.653 8.650 1.00 91.50 102 LEU A O 1
ATOM 774 N N . SER A 1 103 ? -10.885 11.649 7.031 1.00 88.19 103 SER A N 1
ATOM 775 C CA . SER A 1 103 ? -11.467 12.944 7.404 1.00 88.19 103 SER A CA 1
ATOM 776 C C . SER A 1 103 ? -12.220 12.865 8.736 1.00 88.19 103 SER A C 1
ATOM 778 O O . SER A 1 103 ? -12.289 13.838 9.478 1.00 88.19 103 SER A O 1
ATOM 780 N N . SER A 1 104 ? -12.795 11.697 9.029 1.00 89.88 104 SER A N 1
ATOM 781 C CA . SER A 1 104 ? -13.508 11.382 10.264 1.00 89.88 104 SER A CA 1
ATOM 782 C C . SER A 1 104 ? -13.631 9.867 10.424 1.00 89.88 104 SER A C 1
ATOM 784 O O . SER A 1 104 ? -13.828 9.153 9.436 1.00 89.88 104 SER A O 1
ATOM 786 N N . LEU A 1 105 ? -13.580 9.379 11.662 1.00 93.06 105 LEU A N 1
ATOM 787 C CA . LEU A 1 105 ? -13.900 7.988 11.987 1.00 93.06 105 LEU A CA 1
ATOM 788 C C . LEU A 1 105 ? -15.426 7.771 12.044 1.00 93.06 105 LEU A C 1
ATOM 790 O O . LEU A 1 105 ? -16.161 8.714 12.347 1.00 93.06 105 LEU A O 1
ATOM 794 N N . PRO A 1 106 ? -15.925 6.548 11.772 1.00 93.00 106 PRO A N 1
ATOM 795 C CA . PRO A 1 106 ? -17.307 6.189 12.082 1.00 93.00 106 PRO A CA 1
ATOM 796 C C . PRO A 1 106 ? -17.618 6.352 13.579 1.00 93.00 106 PRO A C 1
ATOM 798 O O . PRO A 1 106 ? -16.732 6.227 14.424 1.00 93.00 106 PRO A O 1
ATOM 801 N N . GLU A 1 107 ? -18.888 6.589 13.914 1.00 92.81 107 GLU A N 1
ATOM 802 C CA . GLU A 1 107 ? -19.332 6.700 15.308 1.00 92.81 107 GLU A CA 1
ATOM 803 C C . GLU A 1 107 ? -18.943 5.458 16.128 1.00 92.81 107 GLU A C 1
ATOM 805 O O . GLU A 1 107 ? -19.060 4.322 15.662 1.00 92.81 107 GLU A O 1
ATOM 810 N N . GLY A 1 108 ? -18.449 5.683 17.349 1.00 93.69 108 GLY A N 1
ATOM 811 C CA . GLY A 1 108 ? -17.999 4.623 18.257 1.00 93.69 108 GLY A CA 1
ATOM 812 C C . GLY A 1 108 ? -16.632 4.014 17.922 1.00 93.69 108 GLY A C 1
ATOM 813 O O . GLY A 1 108 ? -16.129 3.207 18.702 1.00 93.69 108 GLY A O 1
ATOM 814 N N . VAL A 1 109 ? -15.998 4.405 16.812 1.00 96.88 109 VAL A N 1
ATOM 815 C CA . VAL A 1 109 ? -14.653 3.946 16.443 1.00 96.88 109 VAL A CA 1
ATOM 816 C C . VAL A 1 109 ? -13.609 4.931 16.950 1.00 96.88 109 VAL A C 1
ATOM 818 O O . VAL A 1 109 ? -13.694 6.131 16.701 1.00 96.88 109 VAL A O 1
ATOM 821 N N . THR A 1 110 ? -12.579 4.417 17.619 1.00 96.56 110 THR A N 1
ATOM 822 C CA . THR A 1 110 ? -11.401 5.198 18.010 1.00 96.56 110 THR A CA 1
ATOM 823 C C . THR A 1 110 ? -10.126 4.437 17.668 1.00 96.56 110 THR A C 1
ATOM 825 O O . THR A 1 110 ? -10.084 3.210 17.747 1.00 96.56 110 THR A O 1
ATOM 828 N N . LEU A 1 111 ? -9.083 5.170 17.275 1.00 97.44 111 LEU A N 1
ATOM 829 C CA . LEU A 1 111 ? -7.737 4.628 17.106 1.00 97.44 111 LEU A CA 1
ATOM 830 C C . LEU A 1 111 ? -6.877 5.047 18.299 1.00 97.44 111 LEU A C 1
ATOM 832 O O . LEU A 1 111 ? -6.867 6.217 18.688 1.00 97.44 111 LEU A O 1
ATOM 836 N N . SER A 1 112 ? -6.148 4.096 18.878 1.00 96.75 112 SER A N 1
ATOM 837 C CA . SER A 1 112 ? -5.224 4.358 19.984 1.00 96.75 112 SER A CA 1
ATOM 838 C C . SER A 1 112 ? -3.893 4.943 19.488 1.00 96.75 112 SER A C 1
ATOM 840 O O . SER A 1 112 ? -3.578 4.881 18.300 1.00 96.75 112 SER A O 1
ATOM 842 N N . GLY A 1 113 ? -3.089 5.501 20.398 1.00 93.38 113 GLY A N 1
ATOM 843 C CA . GLY A 1 113 ? -1.767 6.066 20.091 1.00 93.38 113 GLY A CA 1
ATOM 844 C C . GLY A 1 113 ? -1.771 7.576 19.830 1.00 93.38 113 GLY A C 1
ATOM 845 O O . GLY A 1 113 ? -2.719 8.275 20.172 1.00 93.38 113 GLY A O 1
ATOM 846 N N . GLU A 1 114 ? -0.685 8.082 19.242 1.00 90.94 114 GLU A N 1
ATOM 847 C CA . GLU A 1 114 ? -0.479 9.505 18.934 1.00 90.94 114 GLU A CA 1
ATOM 848 C C . GLU A 1 114 ? -0.525 9.758 17.420 1.00 90.94 114 GLU A C 1
ATOM 850 O O . GLU A 1 114 ? -0.054 8.933 16.634 1.00 90.94 114 GLU A O 1
ATOM 855 N N . GLY A 1 115 ? -1.030 10.928 17.019 1.00 94.94 115 GLY A N 1
ATOM 856 C CA . GLY A 1 115 ? -1.017 11.393 15.631 1.00 94.94 115 GLY A CA 1
ATOM 857 C C . GLY A 1 115 ? -2.375 11.322 14.928 1.00 94.94 115 GLY A C 1
ATOM 858 O O . GLY A 1 115 ? -3.432 11.498 15.542 1.00 94.94 115 GLY A O 1
ATOM 859 N N . ASN A 1 116 ? -2.333 11.100 13.618 1.00 95.81 116 ASN A N 1
ATOM 860 C CA . ASN A 1 116 ? -3.471 11.208 12.712 1.00 95.81 116 ASN A CA 1
ATOM 861 C C . ASN A 1 116 ? -4.245 9.894 12.592 1.00 95.81 116 ASN A C 1
ATOM 863 O O . ASN A 1 116 ? -3.670 8.804 12.676 1.00 95.81 116 ASN A O 1
ATOM 867 N N . ASP A 1 117 ? -5.552 10.011 12.352 1.00 95.56 117 ASP A N 1
ATOM 868 C CA . ASP A 1 117 ? -6.411 8.872 12.038 1.00 95.56 117 ASP A CA 1
ATOM 869 C C . ASP A 1 117 ? -6.171 8.420 10.598 1.00 95.56 117 ASP A C 1
ATOM 871 O O . ASP A 1 117 ? -6.688 8.997 9.641 1.00 95.56 117 ASP A O 1
ATOM 875 N N . MET A 1 118 ? -5.346 7.385 10.451 1.00 94.75 118 MET A N 1
ATOM 876 C CA . MET A 1 118 ? -4.993 6.805 9.162 1.00 94.75 118 MET A CA 1
ATOM 877 C C . MET A 1 118 ? -5.718 5.476 8.982 1.00 94.75 118 MET A C 1
ATOM 879 O O . MET A 1 118 ? -5.570 4.565 9.794 1.00 94.75 118 MET A O 1
ATOM 883 N N . LEU A 1 119 ? -6.462 5.343 7.886 1.00 95.62 119 LEU A N 1
ATOM 884 C CA . LEU A 1 119 ? -6.968 4.044 7.443 1.00 95.62 119 LEU A CA 1
ATOM 885 C C . LEU A 1 119 ? -5.828 3.169 6.918 1.00 95.62 119 LEU A C 1
ATOM 887 O O . LEU A 1 119 ? -5.827 1.955 7.097 1.00 95.62 119 LEU A O 1
ATOM 891 N N . MET A 1 120 ? -4.867 3.817 6.258 1.00 95.62 120 MET A N 1
ATOM 892 C CA . MET A 1 120 ? -3.679 3.208 5.679 1.00 95.62 120 MET A CA 1
ATOM 893 C C . MET A 1 120 ? -2.469 4.065 6.041 1.00 95.62 120 MET A C 1
ATOM 895 O O . MET A 1 120 ? -2.448 5.262 5.760 1.00 95.62 120 MET A O 1
ATOM 899 N N . SER A 1 121 ? -1.455 3.458 6.637 1.00 97.06 121 SER A N 1
ATOM 900 C CA . SER A 1 121 ? -0.164 4.092 6.919 1.00 97.06 121 SER A CA 1
ATOM 901 C C . SER A 1 121 ? 0.938 3.049 6.764 1.00 97.06 121 SER A C 1
ATOM 903 O O . SER A 1 121 ? 1.734 2.797 7.666 1.00 97.06 121 SER A O 1
ATOM 905 N N . PHE A 1 122 ? 0.943 2.365 5.622 1.00 97.94 122 PHE A N 1
ATOM 906 C CA . PHE A 1 122 ? 1.777 1.185 5.404 1.00 97.94 122 PHE A CA 1
ATOM 907 C C . PHE A 1 122 ? 2.860 1.470 4.378 1.00 97.94 122 PHE A C 1
ATOM 909 O O . PHE A 1 122 ? 2.634 2.202 3.417 1.00 97.94 122 PHE A O 1
ATOM 916 N N . PHE A 1 123 ? 4.039 0.889 4.56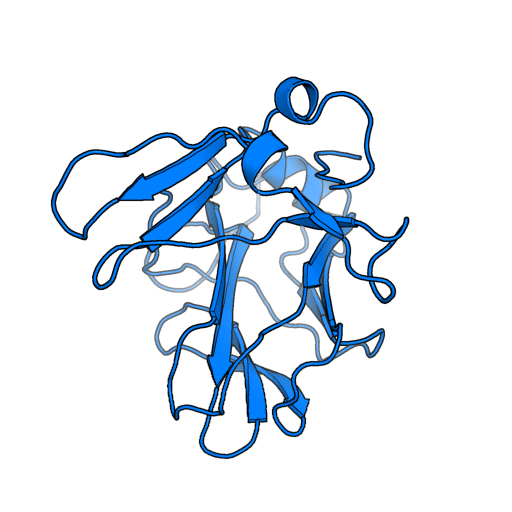0 1.00 97.94 123 PHE A N 1
ATOM 917 C CA . PHE A 1 123 ? 5.143 1.060 3.626 1.00 97.94 123 PHE A CA 1
ATOM 918 C C . PHE A 1 123 ? 5.948 -0.220 3.451 1.00 97.94 123 PHE A C 1
ATOM 920 O O . PHE A 1 123 ? 5.920 -1.115 4.291 1.00 97.94 123 PHE A O 1
ATOM 927 N N . LEU A 1 124 ? 6.669 -0.287 2.340 1.00 98.50 124 LEU A N 1
ATOM 928 C CA . LEU A 1 124 ? 7.607 -1.344 2.022 1.00 98.50 124 LEU A CA 1
ATOM 929 C C . LEU A 1 124 ? 9.028 -0.871 2.293 1.00 98.50 124 LEU A C 1
ATOM 931 O O . LEU A 1 124 ? 9.422 0.207 1.834 1.00 98.50 124 LEU A O 1
ATOM 935 N N . GLN A 1 125 ? 9.789 -1.686 3.015 1.00 98.25 125 GLN A N 1
ATOM 936 C CA . GLN A 1 125 ? 11.184 -1.406 3.331 1.00 98.25 125 GLN A CA 1
ATOM 937 C C . GLN A 1 125 ? 12.020 -2.680 3.273 1.00 98.25 125 GLN A C 1
ATOM 939 O O . GLN A 1 125 ? 11.623 -3.730 3.787 1.00 98.25 125 GLN A O 1
ATOM 944 N N . THR A 1 126 ? 13.189 -2.574 2.658 1.00 98.50 126 THR A N 1
ATOM 945 C CA . THR A 1 126 ? 14.191 -3.636 2.662 1.00 98.50 126 THR A CA 1
ATOM 946 C C . THR A 1 126 ? 14.942 -3.680 3.990 1.00 98.50 126 THR A C 1
ATOM 948 O O . THR A 1 126 ? 15.275 -2.644 4.565 1.00 98.50 126 THR A O 1
ATOM 951 N N . ASP A 1 127 ? 15.246 -4.878 4.479 1.00 97.81 127 ASP A N 1
ATOM 952 C CA . ASP A 1 127 ? 16.305 -5.065 5.477 1.00 97.81 127 ASP A CA 1
ATOM 953 C C . ASP A 1 127 ? 17.597 -5.540 4.785 1.00 97.81 127 ASP A C 1
ATOM 955 O O . ASP A 1 127 ? 17.828 -5.231 3.616 1.00 97.81 127 ASP A O 1
ATOM 959 N N . THR A 1 128 ? 18.488 -6.234 5.490 1.00 97.94 128 THR A N 1
ATOM 960 C CA . THR A 1 128 ? 19.731 -6.759 4.904 1.00 97.94 128 THR A CA 1
ATOM 961 C C . THR A 1 128 ? 19.515 -7.974 3.999 1.00 97.94 128 THR A C 1
ATOM 963 O O . THR A 1 128 ? 20.471 -8.445 3.386 1.00 97.94 128 THR A O 1
ATOM 966 N N . THR A 1 129 ? 18.295 -8.509 3.906 1.00 98.38 129 THR A N 1
ATOM 967 C CA . THR A 1 129 ? 17.989 -9.714 3.117 1.00 98.38 129 THR A CA 1
ATOM 968 C C . THR A 1 129 ? 16.628 -9.649 2.429 1.00 98.38 129 THR A C 1
ATOM 970 O O . THR A 1 129 ? 16.491 -10.110 1.299 1.00 98.38 129 THR A O 1
ATOM 973 N N . ASN A 1 130 ? 15.622 -9.088 3.090 1.00 98.62 130 ASN A N 1
ATOM 974 C CA . ASN A 1 130 ? 14.219 -9.255 2.746 1.00 98.62 130 ASN A CA 1
ATOM 975 C C . ASN A 1 130 ? 13.550 -7.945 2.349 1.00 98.62 130 ASN A C 1
ATOM 977 O O . ASN A 1 130 ? 13.971 -6.863 2.764 1.00 98.62 130 ASN A O 1
ATOM 981 N N . LEU A 1 131 ? 12.424 -8.067 1.648 1.00 98.81 131 LEU A N 1
ATOM 982 C CA . LEU A 1 131 ? 11.430 -7.006 1.529 1.00 98.81 131 LEU A CA 1
ATOM 983 C C . LEU A 1 131 ? 10.343 -7.191 2.596 1.00 98.81 131 LEU A C 1
ATOM 985 O O . LEU A 1 131 ? 9.791 -8.279 2.764 1.00 98.81 131 LEU A O 1
ATOM 989 N N . ASN A 1 132 ? 10.008 -6.125 3.320 1.00 98.69 132 ASN A N 1
ATOM 990 C CA . ASN A 1 132 ? 9.052 -6.181 4.424 1.00 98.69 132 ASN A CA 1
ATOM 991 C C . ASN A 1 132 ? 7.895 -5.206 4.230 1.00 98.69 132 ASN A C 1
ATOM 993 O O . ASN A 1 132 ? 8.111 -4.075 3.795 1.00 98.69 132 ASN A O 1
ATOM 997 N N . ALA A 1 133 ? 6.694 -5.624 4.630 1.00 98.62 133 ALA A N 1
ATOM 998 C CA . ALA A 1 133 ? 5.561 -4.730 4.823 1.00 98.62 133 ALA A CA 1
ATOM 999 C C . ALA A 1 133 ? 5.580 -4.193 6.258 1.00 98.62 133 ALA A C 1
ATOM 1001 O O . ALA A 1 133 ? 5.683 -4.948 7.226 1.00 98.62 133 ALA A O 1
ATOM 1002 N N . MET A 1 134 ? 5.475 -2.878 6.395 1.00 98.62 134 MET A N 1
ATOM 1003 C CA . MET A 1 134 ? 5.654 -2.153 7.645 1.00 98.62 134 MET A CA 1
ATOM 1004 C C . MET A 1 134 ? 4.450 -1.249 7.918 1.00 98.62 134 MET A C 1
ATOM 1006 O O . MET A 1 134 ? 3.836 -0.713 6.999 1.00 98.62 134 MET A O 1
ATOM 1010 N N . HIS A 1 135 ? 4.151 -1.036 9.194 1.00 98.06 135 HIS A N 1
ATOM 1011 C CA . HIS A 1 135 ? 3.162 -0.088 9.688 1.00 98.06 135 HIS A CA 1
ATOM 1012 C C . HIS A 1 135 ? 3.873 1.150 10.237 1.00 98.06 135 HIS A C 1
ATOM 1014 O O . HIS A 1 135 ? 4.649 1.058 11.195 1.00 98.06 135 HIS A O 1
ATOM 1020 N N . HIS A 1 136 ? 3.594 2.304 9.630 1.00 97.44 136 HIS A N 1
ATOM 1021 C CA . HIS A 1 136 ? 4.061 3.612 10.063 1.00 97.44 136 HIS A CA 1
ATOM 1022 C C . HIS A 1 136 ? 3.272 4.063 11.294 1.00 97.44 136 HIS A C 1
ATOM 1024 O O . HIS A 1 136 ? 2.225 4.703 11.203 1.00 97.44 136 HIS A O 1
ATOM 1030 N N . ARG A 1 137 ? 3.798 3.710 12.462 1.00 95.44 137 ARG A N 1
ATOM 1031 C CA . ARG A 1 137 ? 3.299 4.088 13.788 1.00 95.44 137 ARG A CA 1
ATOM 1032 C C . ARG A 1 137 ? 4.495 4.398 14.686 1.00 95.44 137 ARG A C 1
ATOM 1034 O O . ARG A 1 137 ? 5.633 4.370 14.228 1.00 95.44 137 ARG A O 1
ATOM 1041 N N . LYS A 1 138 ? 4.274 4.696 15.964 1.00 93.62 138 LYS A N 1
ATOM 1042 C CA . LYS A 1 138 ? 5.364 5.010 16.898 1.00 93.62 138 LYS A CA 1
ATOM 1043 C C . LYS A 1 138 ? 5.534 3.894 17.944 1.00 93.62 138 LYS A C 1
ATOM 1045 O O . LYS A 1 138 ? 4.660 3.764 18.800 1.00 93.62 138 LYS A O 1
ATOM 1050 N N . PRO A 1 139 ? 6.620 3.091 17.901 1.00 94.88 139 PRO A N 1
ATOM 1051 C CA . PRO A 1 139 ? 7.601 2.951 16.811 1.00 94.88 139 PRO A CA 1
ATOM 1052 C C . PRO A 1 139 ? 7.033 2.182 15.604 1.00 94.88 139 PRO A C 1
ATOM 1054 O O . PRO A 1 139 ? 6.036 1.470 15.740 1.00 94.88 139 PRO A O 1
ATOM 1057 N N . ASN A 1 140 ? 7.689 2.284 14.441 1.00 96.56 140 ASN A N 1
ATOM 1058 C CA . ASN A 1 140 ? 7.317 1.504 13.255 1.00 96.56 140 ASN A CA 1
ATOM 1059 C C . ASN A 1 140 ? 7.319 0.008 13.579 1.00 96.56 140 ASN A C 1
ATOM 1061 O O . ASN A 1 140 ? 8.151 -0.467 14.352 1.00 96.56 140 ASN A O 1
ATOM 1065 N N . ALA A 1 141 ? 6.410 -0.743 12.963 1.00 97.19 141 ALA A N 1
ATOM 1066 C CA . ALA A 1 141 ? 6.292 -2.175 13.210 1.00 97.19 141 ALA A CA 1
ATOM 1067 C C . ALA A 1 141 ? 6.268 -2.970 11.913 1.00 97.19 141 ALA A C 1
ATOM 1069 O O . ALA A 1 141 ? 5.565 -2.602 10.976 1.00 97.19 141 ALA A O 1
ATOM 1070 N N . LYS A 1 142 ? 7.000 -4.083 11.878 1.00 98.31 142 LYS A N 1
ATOM 1071 C CA . LYS A 1 142 ? 6.889 -5.060 10.795 1.00 98.31 142 LYS A CA 1
ATOM 1072 C C . LYS A 1 142 ? 5.529 -5.751 10.887 1.00 98.31 142 LYS A C 1
ATOM 1074 O O . LYS A 1 142 ? 5.152 -6.205 11.965 1.00 98.31 142 LYS A O 1
ATOM 1079 N N . LEU A 1 143 ? 4.803 -5.783 9.774 1.00 98.38 143 LEU A N 1
ATOM 1080 C CA . LEU A 1 143 ? 3.540 -6.505 9.638 1.00 98.38 143 LEU A CA 1
ATOM 1081 C C . LEU A 1 143 ? 3.800 -7.933 9.165 1.00 98.38 143 LEU A C 1
ATOM 1083 O O . LEU A 1 143 ? 3.329 -8.876 9.789 1.00 98.38 143 LEU A O 1
ATOM 1087 N N . ASP A 1 144 ? 4.572 -8.072 8.087 1.00 98.44 144 ASP A N 1
ATOM 1088 C CA . ASP A 1 144 ? 4.992 -9.355 7.521 1.00 98.44 144 ASP A CA 1
ATOM 1089 C C . ASP A 1 144 ? 6.154 -9.138 6.525 1.00 98.44 144 ASP A C 1
ATOM 1091 O O . ASP A 1 144 ? 6.645 -8.013 6.351 1.00 98.44 144 ASP A O 1
ATOM 1095 N N . THR A 1 145 ? 6.610 -10.201 5.867 1.00 98.44 145 THR A N 1
ATOM 1096 C CA . THR A 1 145 ? 7.695 -10.189 4.882 1.00 98.44 145 THR A CA 1
ATOM 1097 C C . THR A 1 145 ? 7.314 -10.919 3.595 1.00 98.44 145 THR A C 1
ATOM 1099 O O . THR A 1 145 ? 6.623 -11.934 3.628 1.00 98.44 145 THR A O 1
ATOM 1102 N N . PHE A 1 146 ? 7.811 -10.416 2.462 1.00 98.50 146 PHE A N 1
ATOM 1103 C CA . PHE A 1 146 ? 7.769 -11.122 1.175 1.00 98.50 146 PHE A CA 1
ATOM 1104 C C . PHE A 1 146 ? 8.852 -12.212 1.088 1.00 98.50 146 PHE A C 1
ATOM 1106 O O . PHE A 1 146 ? 8.859 -13.008 0.157 1.00 98.50 146 PHE A O 1
ATOM 1113 N N . GLY A 1 147 ? 9.757 -12.277 2.072 1.00 98.25 147 GLY A N 1
ATOM 1114 C CA . GLY A 1 147 ? 10.951 -13.112 2.030 1.00 98.25 147 GLY A CA 1
ATOM 1115 C C . GLY A 1 147 ? 12.127 -12.383 1.384 1.00 98.25 147 GLY A C 1
ATOM 1116 O O . GLY A 1 147 ? 12.175 -11.148 1.378 1.00 98.25 147 GLY A O 1
ATOM 1117 N N . VAL A 1 148 ? 13.086 -13.167 0.884 1.00 98.50 148 VAL A N 1
ATOM 1118 C CA . VAL A 1 148 ? 14.316 -12.667 0.254 1.00 98.50 148 VAL A CA 1
ATOM 1119 C C . VAL A 1 148 ? 13.952 -11.683 -0.850 1.00 98.50 148 VAL A C 1
ATOM 1121 O O . VAL A 1 148 ? 13.083 -11.967 -1.666 1.00 98.50 148 VAL A O 1
ATOM 1124 N N . PHE A 1 149 ? 14.604 -10.521 -0.864 1.00 98.62 149 PHE A N 1
ATOM 1125 C CA . PHE A 1 149 ? 14.369 -9.520 -1.894 1.00 98.62 149 PHE A CA 1
ATOM 1126 C C . PHE A 1 149 ? 14.653 -10.100 -3.284 1.00 98.62 149 PHE A C 1
ATOM 1128 O O . PHE A 1 149 ? 15.737 -10.629 -3.538 1.00 98.62 149 PHE A O 1
ATOM 1135 N N . ASP A 1 150 ? 13.697 -9.928 -4.189 1.00 98.31 150 ASP A N 1
ATOM 1136 C CA . ASP A 1 150 ? 13.836 -10.240 -5.601 1.00 98.31 150 ASP A CA 1
ATOM 1137 C C . ASP A 1 150 ? 13.185 -9.143 -6.467 1.00 98.31 150 ASP A C 1
ATOM 1139 O O . ASP A 1 150 ? 12.650 -8.148 -5.971 1.00 98.31 150 ASP A O 1
ATOM 1143 N N . ASN A 1 151 ? 13.303 -9.287 -7.788 1.00 97.94 151 ASN A N 1
ATOM 1144 C CA . ASN A 1 151 ? 12.771 -8.336 -8.769 1.00 97.94 151 ASN A CA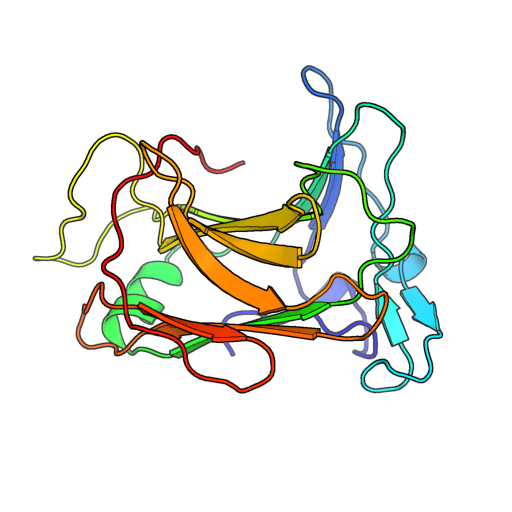 1
ATOM 1145 C C . ASN A 1 151 ? 11.497 -8.850 -9.463 1.00 97.94 151 ASN A C 1
ATOM 1147 O O . ASN A 1 151 ? 11.172 -8.424 -10.578 1.00 97.94 151 ASN A O 1
ATOM 1151 N N . GLY A 1 152 ? 10.816 -9.807 -8.844 1.00 97.62 152 GLY A N 1
ATOM 1152 C CA . GLY A 1 152 ? 9.574 -10.410 -9.284 1.00 97.62 152 GLY A CA 1
ATOM 1153 C C . GLY A 1 152 ? 8.362 -9.511 -9.065 1.00 97.62 152 GLY A C 1
ATOM 1154 O O . GLY A 1 152 ? 8.428 -8.409 -8.514 1.00 97.62 152 GLY A O 1
ATOM 1155 N N . TRP A 1 153 ? 7.227 -9.983 -9.576 1.00 98.25 153 TRP A N 1
ATOM 1156 C CA . TRP A 1 153 ? 5.930 -9.371 -9.318 1.00 98.25 153 TRP A CA 1
ATOM 1157 C C . TRP A 1 153 ? 5.369 -9.909 -8.006 1.00 98.25 153 TRP A C 1
ATOM 1159 O O . TRP A 1 153 ? 5.178 -11.114 -7.879 1.00 98.25 153 TRP A O 1
ATOM 1169 N N . HIS A 1 154 ? 5.012 -9.002 -7.105 1.00 98.50 154 HIS A N 1
ATOM 1170 C CA . HIS A 1 154 ? 4.373 -9.303 -5.832 1.00 98.50 154 HIS A CA 1
ATOM 1171 C C . HIS A 1 154 ? 2.978 -8.683 -5.751 1.00 98.50 154 HIS A C 1
ATOM 1173 O O . HIS A 1 154 ? 2.645 -7.716 -6.449 1.00 98.50 154 HIS A O 1
ATOM 1179 N N . THR A 1 155 ? 2.156 -9.213 -4.855 1.00 98.38 155 THR A N 1
ATOM 1180 C CA . THR A 1 155 ? 0.863 -8.646 -4.475 1.00 98.38 155 THR A CA 1
ATOM 1181 C C . THR A 1 155 ? 0.866 -8.289 -2.997 1.00 98.38 155 THR A C 1
ATOM 1183 O O . THR A 1 155 ? 1.261 -9.080 -2.146 1.00 98.38 155 THR A O 1
ATOM 1186 N N . LEU A 1 156 ? 0.394 -7.087 -2.684 1.00 98.62 156 LEU A N 1
ATOM 1187 C CA . LEU A 1 156 ? 0.135 -6.638 -1.325 1.00 98.62 156 LEU A CA 1
ATOM 1188 C C . LEU A 1 156 ? -1.333 -6.274 -1.212 1.00 98.62 156 LEU A C 1
ATOM 1190 O O . LEU A 1 156 ? -1.861 -5.537 -2.047 1.00 98.62 156 LEU A O 1
ATOM 1194 N N . ALA A 1 157 ? -1.986 -6.735 -0.157 1.00 98.38 157 ALA A N 1
ATOM 1195 C CA . ALA A 1 157 ? -3.312 -6.273 0.183 1.00 98.38 157 ALA A CA 1
ATOM 1196 C C . ALA A 1 157 ? -3.543 -6.167 1.683 1.00 98.38 157 ALA A C 1
ATOM 1198 O O . ALA A 1 157 ? -2.866 -6.800 2.488 1.00 98.38 157 ALA A O 1
ATOM 1199 N N . PHE A 1 158 ? -4.552 -5.378 2.025 1.00 98.44 158 PHE A N 1
ATOM 1200 C CA . PHE A 1 158 ? -5.054 -5.196 3.375 1.00 98.44 158 PHE A CA 1
ATOM 1201 C C . PHE A 1 158 ? -6.556 -5.432 3.359 1.00 98.44 158 PHE A C 1
ATOM 1203 O O . PHE A 1 158 ? -7.293 -4.754 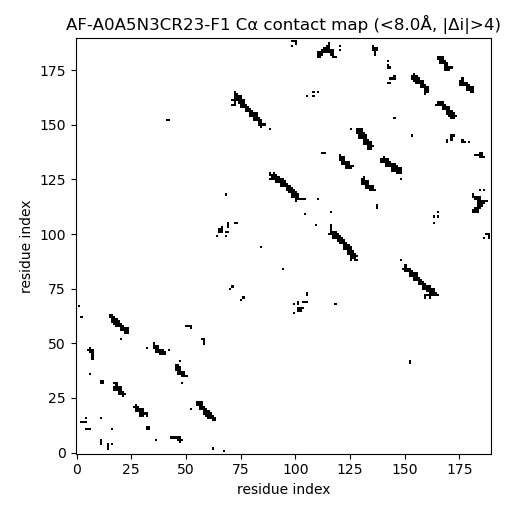2.637 1.00 98.44 158 PHE A O 1
ATOM 1210 N N . GLU A 1 159 ? -6.990 -6.433 4.116 1.00 98.44 159 GLU A N 1
ATOM 1211 C CA . GLU A 1 159 ? -8.384 -6.851 4.205 1.00 98.44 159 GLU A CA 1
ATOM 1212 C C . GLU A 1 159 ? -9.015 -6.297 5.478 1.00 98.44 159 GLU A C 1
ATOM 1214 O O . GLU A 1 159 ? -8.505 -6.495 6.581 1.00 98.44 159 GLU A O 1
ATOM 1219 N N . PHE A 1 160 ? -10.136 -5.606 5.305 1.00 98.12 160 PHE A N 1
ATOM 1220 C CA . PHE A 1 160 ? -10.921 -4.984 6.359 1.00 98.12 160 PHE A CA 1
ATOM 1221 C C . PHE A 1 160 ? -12.146 -5.851 6.625 1.00 98.12 160 PHE A C 1
ATOM 1223 O O . PHE A 1 160 ? -12.900 -6.161 5.701 1.00 98.12 160 PHE A O 1
ATOM 1230 N N . ALA A 1 161 ? -12.357 -6.227 7.886 1.00 96.44 161 ALA A N 1
ATOM 1231 C CA . ALA A 1 161 ? -13.433 -7.145 8.264 1.00 96.44 161 ALA A CA 1
ATOM 1232 C C . ALA A 1 161 ? -14.845 -6.534 8.155 1.00 96.44 161 ALA A C 1
ATOM 1234 O O . ALA A 1 161 ? -15.827 -7.271 8.115 1.00 96.44 161 ALA A O 1
ATOM 1235 N N . GLY A 1 162 ? -14.953 -5.204 8.106 1.00 96.38 162 GLY A N 1
ATOM 1236 C CA . GLY A 1 162 ? -16.234 -4.505 8.152 1.00 96.38 162 GLY A CA 1
ATOM 1237 C C . GLY A 1 162 ? -16.798 -4.396 9.564 1.00 96.38 162 GLY A C 1
ATOM 1238 O O . GLY A 1 162 ? -16.103 -4.652 10.548 1.00 96.38 162 GLY A O 1
ATOM 1239 N N . ASN A 1 163 ? -18.063 -3.988 9.667 1.00 97.38 163 ASN A N 1
ATOM 1240 C CA . ASN A 1 163 ? -18.766 -3.736 10.927 1.00 97.38 163 ASN A CA 1
ATOM 1241 C C . ASN A 1 163 ? -18.010 -2.777 11.857 1.00 97.38 163 ASN A C 1
ATOM 1243 O O . ASN A 1 163 ? -17.970 -2.981 13.068 1.00 97.38 163 ASN A O 1
ATOM 1247 N N . ASN A 1 164 ? -17.382 -1.747 11.279 1.00 97.06 164 ASN A N 1
ATOM 1248 C CA . ASN A 1 164 ? -16.553 -0.767 11.985 1.00 97.06 164 ASN A CA 1
ATOM 1249 C C . ASN A 1 164 ? -15.325 -1.368 12.695 1.00 97.06 164 ASN A C 1
ATOM 1251 O O . ASN A 1 164 ? -14.697 -0.702 13.518 1.00 97.06 164 ASN A O 1
ATOM 1255 N N . SER A 1 165 ? -14.951 -2.607 12.365 1.00 97.44 165 SER A N 1
ATOM 1256 C CA . SER A 1 165 ? -13.741 -3.226 12.886 1.00 97.44 165 SER A CA 1
ATOM 1257 C C . SER A 1 165 ? -12.502 -2.508 12.365 1.00 97.44 165 SER A C 1
ATOM 1259 O O . SER A 1 165 ? -12.332 -2.302 11.164 1.00 97.44 165 SER A O 1
ATOM 1261 N N . ILE A 1 166 ? -11.600 -2.196 13.288 1.00 97.56 166 ILE A N 1
ATOM 1262 C CA . ILE A 1 166 ? -10.262 -1.671 13.001 1.00 97.56 166 ILE A CA 1
ATOM 1263 C C . ILE A 1 166 ? -9.205 -2.783 12.960 1.00 97.56 166 ILE A C 1
ATOM 1265 O O . ILE A 1 166 ? -8.008 -2.501 12.962 1.00 97.56 166 ILE A O 1
ATOM 1269 N N . GLN A 1 167 ? -9.634 -4.050 12.940 1.00 98.00 167 GLN A N 1
ATOM 1270 C CA . GLN A 1 167 ? -8.759 -5.183 12.656 1.00 98.00 167 GLN A CA 1
ATOM 1271 C C . GLN A 1 167 ? -8.554 -5.313 11.147 1.00 98.00 167 GLN A C 1
ATOM 1273 O O . GLN A 1 167 ? -9.516 -5.447 10.387 1.00 98.00 167 GLN A O 1
ATOM 1278 N N . VAL A 1 168 ? -7.291 -5.331 10.739 1.00 98.56 168 VAL A N 1
ATOM 1279 C CA . VAL A 1 168 ? -6.867 -5.450 9.345 1.00 98.56 168 VAL A CA 1
ATOM 1280 C C . VAL A 1 168 ? -5.972 -6.671 9.196 1.00 98.56 168 VAL A C 1
ATOM 1282 O O . VAL A 1 168 ? -5.107 -6.928 10.033 1.00 98.56 168 VAL A O 1
ATOM 1285 N N . THR A 1 169 ? -6.171 -7.437 8.127 1.00 98.75 169 THR A N 1
ATOM 1286 C CA . THR A 1 169 ? -5.325 -8.590 7.795 1.00 98.75 169 THR A CA 1
ATOM 1287 C C . THR A 1 169 ? -4.450 -8.259 6.586 1.00 98.75 169 THR A C 1
ATOM 1289 O O . THR A 1 169 ? -4.996 -7.974 5.518 1.00 98.75 169 THR A O 1
ATOM 1292 N N . PRO A 1 170 ? -3.110 -8.285 6.714 1.00 98.56 170 PRO A N 1
ATOM 1293 C CA . PRO A 1 170 ? -2.225 -8.156 5.570 1.00 98.56 170 PRO A CA 1
ATOM 1294 C C . PRO A 1 170 ? -2.228 -9.462 4.765 1.00 98.56 170 PRO A C 1
ATOM 1296 O O . PRO A 1 170 ? -2.284 -10.558 5.326 1.00 98.56 170 PRO A O 1
ATOM 1299 N N . VAL A 1 171 ? -2.161 -9.343 3.444 1.00 98.75 171 VAL A N 1
ATOM 1300 C CA . VAL A 1 171 ? -2.031 -10.467 2.513 1.00 98.75 171 VAL A CA 1
ATOM 1301 C C . VAL A 1 171 ? -0.881 -10.156 1.566 1.00 98.75 171 VAL A C 1
ATOM 1303 O O . VAL A 1 171 ? -0.975 -9.212 0.781 1.00 98.75 171 VAL A O 1
ATOM 1306 N N . LEU A 1 172 ? 0.205 -10.918 1.671 1.00 98.62 172 LEU A N 1
ATOM 1307 C CA . LEU A 1 172 ? 1.404 -10.778 0.844 1.00 98.62 172 LEU A CA 1
ATOM 1308 C C . LEU A 1 172 ? 1.504 -12.023 -0.033 1.00 98.62 172 LEU A C 1
ATOM 1310 O O . LEU A 1 172 ? 1.533 -13.127 0.500 1.00 98.62 172 LEU A O 1
ATOM 1314 N N . ASP A 1 173 ? 1.508 -11.856 -1.353 1.00 98.19 173 ASP A N 1
ATOM 1315 C CA . ASP A 1 173 ? 1.550 -12.971 -2.315 1.00 98.19 173 ASP A CA 1
ATOM 1316 C C . ASP A 1 173 ? 0.529 -14.065 -1.996 1.00 98.19 173 ASP A C 1
ATOM 1318 O O . ASP A 1 173 ? 0.848 -15.241 -1.853 1.00 98.19 173 ASP A O 1
ATOM 1322 N N . GLU A 1 174 ? -0.722 -13.627 -1.818 1.00 96.38 174 GLU A N 1
ATOM 1323 C CA . GLU A 1 174 ? -1.886 -14.464 -1.479 1.00 96.38 174 GLU A CA 1
ATOM 1324 C C . GLU A 1 174 ? -1.825 -15.143 -0.098 1.00 96.38 174 GLU A C 1
ATOM 1326 O O . GLU A 1 174 ? -2.830 -15.675 0.380 1.00 96.38 174 GLU A O 1
ATOM 1331 N N . LYS A 1 175 ? -0.701 -15.045 0.614 1.00 98.19 175 LYS A N 1
ATOM 1332 C CA . LYS A 1 175 ? -0.550 -15.543 1.977 1.00 98.19 175 LYS A CA 1
ATOM 1333 C C . LYS A 1 175 ? -1.113 -14.537 2.974 1.00 98.19 175 LYS A C 1
ATOM 1335 O O . LYS A 1 175 ? -0.607 -13.426 3.133 1.00 98.19 175 LYS A O 1
ATOM 1340 N N . ARG A 1 176 ? -2.162 -14.948 3.688 1.00 98.19 176 ARG A N 1
ATOM 1341 C CA . ARG A 1 176 ? -2.714 -14.201 4.826 1.00 98.19 176 ARG A CA 1
ATOM 1342 C C . ARG A 1 176 ? -1.735 -14.205 6.002 1.00 98.19 176 ARG A C 1
ATOM 1344 O O . ARG A 1 176 ? -1.342 -15.271 6.473 1.00 98.19 176 ARG A O 1
ATOM 1351 N N . GLY A 1 177 ? -1.389 -13.015 6.480 1.00 97.88 177 GLY A N 1
ATOM 1352 C CA . GLY A 1 177 ? -0.609 -12.804 7.696 1.00 97.88 177 GLY A CA 1
ATOM 1353 C C . GLY A 1 177 ? -1.483 -12.704 8.950 1.00 97.88 177 GLY A C 1
ATOM 1354 O O . GLY A 1 177 ? -2.699 -12.922 8.922 1.00 97.88 177 GLY A O 1
ATOM 1355 N N . ALA A 1 178 ? -0.862 -12.346 10.074 1.00 98.12 178 ALA A N 1
ATOM 1356 C CA . ALA A 1 178 ? -1.576 -12.103 11.325 1.00 98.12 178 ALA A CA 1
ATOM 1357 C C . ALA A 1 178 ? -2.363 -10.784 11.265 1.00 98.12 178 ALA A C 1
ATOM 1359 O O . ALA A 1 178 ? -1.852 -9.757 10.816 1.00 98.12 178 ALA A O 1
ATOM 1360 N N . ALA A 1 179 ? -3.609 -10.799 11.744 1.00 98.31 179 ALA A N 1
ATOM 1361 C CA . ALA A 1 179 ? -4.402 -9.581 11.850 1.00 98.31 179 ALA A CA 1
ATOM 1362 C C . ALA A 1 179 ? -3.799 -8.617 12.885 1.00 98.31 179 ALA A C 1
ATOM 1364 O O . ALA A 1 179 ? -3.319 -9.042 13.937 1.00 98.31 179 ALA A O 1
ATOM 1365 N N . PHE A 1 180 ? -3.883 -7.318 12.614 1.00 98.19 180 PHE A N 1
ATOM 1366 C CA . PHE A 1 180 ? -3.424 -6.258 13.507 1.00 98.19 180 PHE A CA 1
ATOM 1367 C C . PHE A 1 180 ? -4.489 -5.172 13.661 1.00 98.19 180 PHE A C 1
ATOM 1369 O O . PHE A 1 180 ? -5.355 -5.002 12.805 1.00 98.19 180 PHE A O 1
ATOM 1376 N N . THR A 1 181 ? -4.414 -4.432 14.762 1.00 97.94 181 THR A N 1
ATOM 1377 C CA . THR A 1 181 ? -5.287 -3.288 15.036 1.00 97.94 181 THR A CA 1
ATOM 1378 C C . THR A 1 181 ? -4.702 -2.026 14.407 1.00 97.94 181 THR A C 1
ATOM 1380 O O . THR A 1 181 ? -3.512 -1.741 14.585 1.00 97.94 181 THR A O 1
ATOM 1383 N N . LEU A 1 182 ? -5.519 -1.247 13.697 1.00 97.81 182 LEU A N 1
ATOM 1384 C CA . LEU A 1 182 ? -5.138 0.105 13.288 1.00 97.81 182 LEU A CA 1
ATOM 1385 C C . LEU A 1 182 ? -4.867 0.981 14.514 1.00 97.81 182 LEU A C 1
ATOM 1387 O O . LEU A 1 182 ? -5.543 0.883 15.538 1.00 97.81 182 LEU A O 1
ATOM 1391 N N . VAL A 1 183 ? -3.889 1.870 14.385 1.00 97.31 183 VAL A N 1
ATOM 1392 C CA . VAL A 1 183 ? -3.545 2.869 15.399 1.00 97.31 183 VAL A CA 1
ATOM 1393 C C . VAL A 1 183 ? -3.273 4.203 14.721 1.00 97.31 183 VAL A C 1
ATOM 1395 O O . VAL A 1 183 ? -3.086 4.266 13.504 1.00 97.31 183 VAL A O 1
ATOM 1398 N N . LYS A 1 184 ? -3.219 5.271 15.512 1.00 97.38 184 LYS A N 1
ATOM 1399 C CA . LYS A 1 184 ? -2.807 6.584 15.029 1.00 97.38 184 LYS A CA 1
ATOM 1400 C C . LYS A 1 184 ? -1.370 6.555 14.503 1.00 97.38 184 LYS A C 1
ATOM 1402 O O . LYS A 1 184 ? -0.516 5.804 14.986 1.00 97.38 184 LYS A O 1
ATOM 1407 N N . SER A 1 185 ? -1.120 7.380 13.492 1.00 97.38 185 SER A N 1
ATOM 1408 C CA . SER A 1 185 ? 0.167 7.464 12.801 1.00 97.38 185 SER A CA 1
ATOM 1409 C C . SER A 1 185 ? 0.751 8.872 12.892 1.00 97.38 185 SER A C 1
ATOM 1411 O O . SER A 1 185 ? 0.005 9.844 12.773 1.00 97.38 185 SER A O 1
ATOM 1413 N N . PRO A 1 186 ? 2.081 9.023 13.018 1.00 95.50 186 PRO A N 1
ATOM 1414 C CA . PRO A 1 186 ? 2.719 10.327 12.866 1.00 95.50 186 PRO A CA 1
ATOM 1415 C C . PRO A 1 186 ? 2.689 10.841 11.415 1.00 95.50 186 PRO A C 1
ATOM 1417 O O . PRO A 1 186 ? 2.980 12.013 11.195 1.00 95.50 186 PRO A O 1
ATOM 1420 N N . ALA A 1 187 ? 2.353 10.000 10.428 1.00 91.62 187 ALA A N 1
ATOM 1421 C CA . ALA A 1 187 ? 2.180 10.440 9.048 1.00 91.62 187 ALA A CA 1
ATOM 1422 C C . ALA A 1 187 ? 1.014 11.426 8.938 1.00 91.62 187 ALA A C 1
ATOM 1424 O O . ALA A 1 187 ? -0.044 11.201 9.523 1.00 91.62 187 ALA A O 1
ATOM 1425 N N . SER A 1 188 ? 1.188 12.488 8.160 1.00 79.12 188 SER A N 1
ATOM 1426 C CA . SER A 1 188 ? 0.096 13.334 7.683 1.00 79.12 188 SER A CA 1
ATOM 1427 C C . SER A 1 188 ? -0.286 12.922 6.263 1.00 79.12 188 SER A C 1
ATOM 1429 O O . SER A 1 188 ? 0.573 12.468 5.501 1.00 79.12 188 SER A O 1
ATOM 1431 N N . GLY A 1 189 ? -1.557 13.086 5.894 1.00 64.56 189 GLY A N 1
ATOM 1432 C CA . GLY A 1 189 ? -1.965 13.070 4.491 1.00 64.56 189 GLY A CA 1
ATOM 1433 C C . GLY A 1 189 ? -1.140 14.073 3.678 1.00 64.56 189 GLY A C 1
ATOM 1434 O O . GLY A 1 189 ? -0.716 15.103 4.214 1.00 64.56 189 GLY A O 1
ATOM 1435 N N . ALA A 1 190 ? -0.846 13.710 2.428 1.00 52.28 190 ALA A N 1
ATOM 1436 C CA . ALA A 1 190 ? -0.171 14.576 1.464 1.00 52.28 190 ALA A CA 1
ATOM 1437 C C . ALA A 1 190 ? -1.115 15.653 0.919 1.00 52.28 190 ALA A C 1
ATOM 1439 O O . ALA A 1 190 ? -2.337 15.384 0.858 1.00 52.28 190 ALA A O 1
#

Organism: Escherichia coli (NCBI:txid562)

InterPro domains:
  IPR046587 Domain of unknown function DUF6645 [PF20350] (73-186)